Protein AF-A0A5P9FI43-F1 (afdb_monomer)

Sequence (228 aa):
MPYRPTDFGRFCDPQPYTQLAKVLREQGMALGAARVLEARDRRVLDATFNRRMAAVDGSLAADVEAALALVKRPFDWLFGVMFGYGHRPGRALFAVLGILALNWALYAQVWEAGQMAPTSDVVLTSEAWTRHVALMPDGDLDTSVNTLRAWTDSEAAQDYTTFNAPLYALDLFIPLDALGQEAAWAPSPVRGIWGTLGFATGWLTQLSGWLITAIAAAAVAGIVGRKD

Mean predicted aligned error: 8.3 Å

Foldseek 3Di:
DDDDPPCPPVDLDLVVLQVVLVVCVVVVNLVVSLLSVLVSVVVVLVNVLVVLVVPPPPDPVSVVSNVVSVVCVVVVVVCCQQCSVVSCNVSVVVVLVVQLVVQLVLVVVLVVQLQKDWPDPCQCPDPLLVVLQDQDPVRATPLVDSSNVVSCPDPVNPPADDADSSLLSVCLQAVPVPSCNCVTMAGHCRNDDSSVVRRVCSVVNNVNSVVVVVVVVCVVVCVPDDDD

pLDDT: mean 85.87, std 13.35, range [40.41, 98.31]

Radius of gyration: 25.59 Å; Cα contacts (8 Å, |Δi|>4): 235; chains: 1; bounding box: 58×42×74 Å

Solvent-accessible surface area (backbone atoms only — not comparable to full-atom values): 12470 Å² total; per-residue (Å²): 132,85,88,66,93,82,50,80,81,80,55,87,71,62,61,66,36,52,52,51,21,49,54,29,41,78,71,68,35,51,74,56,16,26,52,37,47,32,58,35,53,54,47,49,53,53,48,53,45,53,48,37,60,70,55,54,76,86,44,72,67,35,49,49,52,28,52,50,43,60,66,44,46,62,55,55,50,50,43,36,71,32,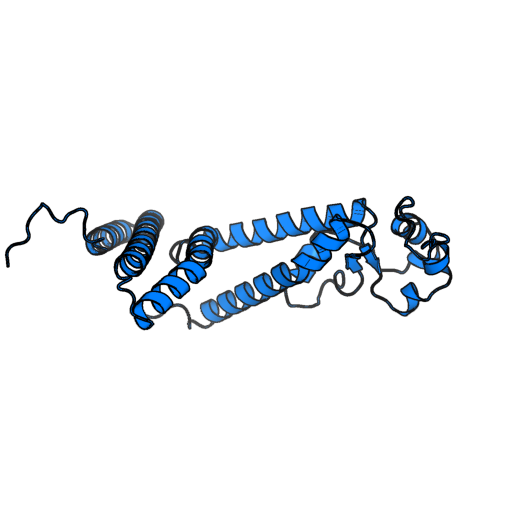28,30,73,73,51,34,65,72,39,38,56,56,42,52,53,48,53,41,53,52,42,18,56,50,47,41,48,13,50,77,65,34,9,46,39,71,57,46,66,71,52,67,71,28,68,67,43,47,68,38,55,45,61,40,99,88,70,44,73,47,66,90,51,54,30,44,57,59,33,58,75,32,81,88,32,69,88,48,84,79,88,46,37,64,55,30,28,46,33,47,28,42,92,65,86,75,70,60,38,58,74,43,39,38,49,30,58,84,54,40,72,49,4,33,50,50,46,74,44,46,62,57,42,33,53,50,24,50,51,52,52,50,52,50,51,34,42,76,70,46,73,66,70,79,89,126

Secondary structure (DSSP, 8-state):
-PPPTT-TTTS--SHHHHHHHHHHHHTT-HHHHHHHHHHHHHHHHHHHHHHHHHT--S-HHHHHHHHHHHHHHHHHHHHHHHHGGGT-THHHHHHHHHHHHHHHHHHHHHHHTT-EEE--HHHHTSHHHHHHSPBPTTS-B--SS-HHHHHHTSGGGTTSPPP-HHHHHHHHHSTT--S-HHHHEEE-TTS-HHHHHHHHHHHHHHHHHHHHHHHHHHHHTTSS----

Structure (mmCIF, N/CA/C/O backbone):
data_AF-A0A5P9FI43-F1
#
_entry.id   AF-A0A5P9FI43-F1
#
loop_
_atom_site.group_PDB
_atom_site.id
_atom_site.type_symbol
_atom_site.label_atom_id
_atom_site.label_alt_id
_atom_site.label_comp_id
_atom_site.label_asym_id
_atom_site.label_entity_id
_atom_site.label_seq_id
_atom_site.pdbx_PDB_ins_code
_atom_site.Cartn_x
_atom_site.Cartn_y
_atom_site.Cartn_z
_atom_site.occupancy
_atom_site.B_iso_or_equiv
_atom_site.auth_seq_id
_atom_site.auth_comp_id
_atom_site.auth_asym_id
_atom_site.auth_atom_id
_atom_site.pdbx_PDB_model_num
ATOM 1 N N . MET A 1 1 ? -26.906 7.280 44.622 1.00 45.09 1 MET A N 1
ATOM 2 C CA . MET A 1 1 ? -27.142 8.547 43.894 1.00 45.09 1 MET A CA 1
ATOM 3 C C . MET A 1 1 ? -28.139 8.278 42.777 1.00 45.09 1 MET A C 1
ATOM 5 O O . MET A 1 1 ? -27.912 7.323 42.043 1.00 45.09 1 MET A O 1
ATOM 9 N N . PRO A 1 2 ? -29.242 9.034 42.667 1.00 47.62 2 PRO A N 1
ATOM 10 C CA . PRO A 1 2 ? -30.210 8.846 41.595 1.00 47.62 2 PRO A CA 1
ATOM 11 C C . PRO A 1 2 ? -29.681 9.455 40.290 1.00 47.62 2 PRO A C 1
ATOM 13 O O . PRO A 1 2 ? -29.201 10.587 40.266 1.00 47.62 2 PRO A O 1
ATOM 16 N N . TYR A 1 3 ? -29.760 8.665 39.224 1.00 43.72 3 TYR A N 1
ATOM 17 C CA . TYR A 1 3 ? -29.398 9.012 37.852 1.00 43.72 3 TYR A CA 1
ATOM 18 C C . TYR A 1 3 ? -30.234 10.208 37.358 1.00 43.72 3 TYR A C 1
ATOM 20 O O . TYR A 1 3 ? -31.463 10.169 37.449 1.00 43.72 3 TYR A O 1
ATOM 28 N N . ARG A 1 4 ? -29.591 11.284 36.873 1.00 41.84 4 ARG A N 1
ATOM 29 C CA . ARG A 1 4 ? -30.279 12.492 36.378 1.00 41.84 4 ARG A CA 1
ATOM 30 C C . ARG A 1 4 ? -30.299 12.541 34.839 1.00 41.84 4 ARG A C 1
ATOM 32 O O . ARG A 1 4 ? -29.242 12.419 34.227 1.00 41.84 4 ARG A O 1
ATOM 39 N N . PRO A 1 5 ? -31.456 12.814 34.200 1.00 49.16 5 PRO A N 1
ATOM 40 C CA . PRO A 1 5 ? -31.614 12.845 32.737 1.00 49.16 5 PRO A CA 1
ATOM 41 C C . PRO A 1 5 ? -30.912 13.998 31.996 1.00 49.16 5 PRO A C 1
ATOM 43 O O . PRO A 1 5 ? -31.179 14.214 30.822 1.00 49.16 5 PRO A O 1
ATOM 46 N N . THR A 1 6 ? -30.062 14.795 32.641 1.00 49.44 6 THR A N 1
ATOM 47 C CA . THR A 1 6 ? -29.383 15.938 32.000 1.00 49.44 6 THR A CA 1
ATOM 48 C C . THR A 1 6 ? -27.959 15.617 31.542 1.00 49.44 6 THR A C 1
ATOM 50 O O . THR A 1 6 ? -27.343 16.432 30.863 1.00 49.44 6 THR A O 1
ATOM 53 N N . ASP A 1 7 ? -27.446 14.422 31.853 1.00 49.03 7 ASP A N 1
ATOM 54 C CA . ASP A 1 7 ? -26.085 13.993 31.497 1.00 49.03 7 ASP A CA 1
ATOM 55 C C . ASP A 1 7 ? -25.997 13.202 30.178 1.00 49.03 7 ASP A C 1
ATOM 57 O O . ASP A 1 7 ? -24.901 12.789 29.789 1.00 49.03 7 ASP A O 1
ATOM 61 N N . PHE A 1 8 ? -27.109 13.048 29.441 1.00 48.78 8 PHE A N 1
ATOM 62 C CA . PHE A 1 8 ? -27.186 12.293 28.172 1.00 48.78 8 PHE A CA 1
ATOM 63 C C . PHE A 1 8 ? -26.180 12.741 27.090 1.00 48.78 8 PHE A C 1
ATOM 65 O O . PHE A 1 8 ? -25.967 12.012 26.125 1.00 48.78 8 PHE A O 1
ATOM 72 N N . GLY A 1 9 ? -25.543 13.909 27.237 1.00 47.25 9 GLY A N 1
ATOM 73 C CA . GLY A 1 9 ? -24.525 14.414 26.311 1.00 47.25 9 GLY A CA 1
ATOM 74 C C . GLY A 1 9 ? -23.074 14.374 26.809 1.00 47.25 9 GLY A C 1
ATOM 75 O O . GLY A 1 9 ? -22.170 14.565 26.001 1.00 47.25 9 GLY A O 1
ATOM 76 N N . ARG A 1 10 ? -22.813 14.150 28.109 1.00 48.47 10 ARG A N 1
ATOM 77 C CA . ARG A 1 10 ? -21.448 14.262 28.679 1.00 48.47 10 ARG A CA 1
ATOM 78 C C . ARG A 1 10 ? -20.685 12.941 28.746 1.00 48.47 10 ARG A C 1
ATOM 80 O O . ARG A 1 10 ? -19.454 12.945 28.777 1.00 48.47 10 ARG A O 1
ATOM 87 N N . PHE A 1 11 ? -21.380 11.807 28.704 1.00 56.72 11 PHE A N 1
ATOM 88 C CA . PHE A 1 11 ? -20.756 10.489 28.763 1.00 56.72 11 PHE A CA 1
ATOM 89 C C . PHE A 1 11 ? -21.328 9.581 27.672 1.00 56.72 11 PHE A C 1
ATOM 91 O O . PHE A 1 11 ? -22.509 9.258 27.676 1.00 56.72 11 PHE A O 1
ATOM 98 N N . CYS A 1 12 ? -20.485 9.157 26.725 1.00 66.56 12 CYS A N 1
ATOM 99 C CA . CYS A 1 12 ? -20.832 8.061 25.824 1.00 66.56 12 CYS A CA 1
ATOM 100 C C . CYS A 1 12 ? -20.991 6.784 26.662 1.00 66.56 12 CYS A C 1
ATOM 102 O O . CYS A 1 12 ? -19.991 6.254 27.150 1.00 66.56 12 CYS A O 1
ATOM 104 N N . ASP A 1 13 ? -22.227 6.316 26.838 1.00 80.44 13 ASP A N 1
ATOM 105 C CA . ASP A 1 13 ? -22.529 5.050 27.503 1.00 80.44 13 ASP A CA 1
ATOM 106 C C . ASP A 1 13 ? -22.572 3.905 26.467 1.00 80.44 13 ASP A C 1
ATOM 108 O O . ASP A 1 13 ? -23.424 3.906 25.571 1.00 80.44 13 ASP A O 1
ATOM 112 N N . PRO A 1 14 ? -21.652 2.925 26.537 1.00 87.06 14 PRO A N 1
ATOM 113 C CA . PRO A 1 14 ? -21.645 1.777 25.634 1.00 87.06 14 PRO A CA 1
ATOM 114 C C . PRO A 1 14 ? -22.719 0.722 25.962 1.00 87.06 14 PRO A C 1
ATOM 116 O O . PRO A 1 14 ? -22.947 -0.182 25.145 1.00 87.06 14 PRO A O 1
ATOM 119 N N . GLN A 1 15 ? -23.367 0.787 27.133 1.00 89.50 15 GLN A N 1
ATOM 120 C CA . GLN A 1 15 ? -24.296 -0.240 27.609 1.00 89.50 15 GLN A CA 1
ATOM 121 C C . GLN A 1 15 ? -25.527 -0.407 26.697 1.00 89.50 15 GLN A C 1
ATOM 123 O O . GLN A 1 15 ? -25.801 -1.552 26.320 1.00 89.50 15 GLN A O 1
ATOM 128 N N . PRO A 1 16 ? -26.237 0.656 26.253 1.00 92.75 16 PRO A N 1
ATOM 129 C CA . PRO A 1 16 ? -27.432 0.501 25.418 1.00 92.75 16 PRO A CA 1
ATOM 130 C C . PRO A 1 16 ? -27.144 -0.205 24.089 1.00 92.75 16 PRO A C 1
ATOM 132 O O . PRO A 1 16 ? -27.898 -1.080 23.667 1.00 92.75 16 PRO A O 1
ATOM 135 N N . TYR A 1 17 ? -26.007 0.107 23.460 1.00 93.31 17 TYR A N 1
ATOM 136 C CA . TYR A 1 17 ? -25.564 -0.560 22.233 1.00 93.31 17 TYR A CA 1
ATOM 137 C C . TYR A 1 17 ? -25.298 -2.045 22.456 1.00 93.31 17 TYR A C 1
ATOM 139 O O . TYR A 1 17 ? -25.669 -2.879 21.634 1.00 93.31 17 TYR A O 1
ATOM 147 N N . THR A 1 18 ? -24.662 -2.381 23.576 1.00 93.19 18 THR A N 1
ATOM 148 C CA . THR A 1 18 ? -24.330 -3.769 23.905 1.00 93.19 18 THR A CA 1
ATOM 149 C C . THR A 1 18 ? -25.597 -4.588 24.174 1.00 93.19 18 THR A C 1
ATOM 151 O O . THR A 1 18 ? -25.706 -5.710 23.685 1.00 93.19 18 THR A O 1
ATOM 154 N N . GLN A 1 19 ? -26.588 -4.013 24.865 1.00 94.88 19 GLN A N 1
ATOM 155 C CA . GLN A 1 19 ? -27.885 -4.663 25.093 1.00 94.88 19 GLN A CA 1
ATOM 156 C C . GLN A 1 19 ? -28.674 -4.848 23.794 1.00 94.88 19 GLN A C 1
ATOM 158 O O . GLN A 1 19 ? -29.150 -5.946 23.516 1.00 94.88 19 GLN A O 1
ATOM 163 N N . LEU A 1 20 ? -28.750 -3.816 22.948 1.00 95.25 20 LEU A N 1
ATOM 164 C CA . LEU A 1 20 ? -29.410 -3.928 21.647 1.00 95.25 20 LEU A CA 1
ATOM 165 C C . LEU A 1 20 ? -28.731 -4.983 20.761 1.00 95.25 20 LEU A C 1
ATOM 167 O O . LEU A 1 20 ? -29.409 -5.805 20.153 1.00 95.25 20 LEU A O 1
ATOM 171 N N . ALA A 1 21 ? -27.397 -5.002 20.709 1.00 94.81 21 ALA A N 1
ATOM 172 C CA . ALA A 1 21 ? -26.657 -6.009 19.954 1.00 94.81 21 ALA A CA 1
ATOM 173 C C . ALA A 1 21 ? -26.918 -7.434 20.468 1.00 94.81 21 ALA A C 1
ATOM 175 O O . ALA A 1 21 ? -27.030 -8.356 19.659 1.00 94.81 21 ALA A O 1
ATOM 176 N N . LYS A 1 22 ? -27.053 -7.613 21.790 1.00 95.69 22 LYS A N 1
ATOM 177 C CA . LYS A 1 22 ? -27.420 -8.893 22.406 1.00 95.69 22 LYS A CA 1
ATOM 178 C C . LYS A 1 22 ? -28.803 -9.357 21.941 1.00 95.69 22 LYS A C 1
ATOM 180 O O . LYS A 1 22 ? -28.906 -10.452 21.399 1.00 95.69 22 LYS A O 1
ATOM 185 N N . VAL A 1 23 ? -29.820 -8.499 22.047 1.00 97.12 23 VAL A N 1
ATOM 186 C CA . VAL A 1 23 ? -31.193 -8.811 21.604 1.00 97.12 23 VAL A CA 1
ATOM 187 C C . VAL A 1 23 ? -31.236 -9.135 20.108 1.00 97.12 23 VAL A C 1
ATOM 189 O O . VAL A 1 23 ? -31.833 -10.128 19.704 1.00 97.12 23 VAL A O 1
ATOM 192 N N . LEU A 1 24 ? -30.551 -8.348 19.270 1.00 96.06 24 LEU A N 1
ATOM 193 C CA . LEU A 1 24 ? -30.471 -8.615 1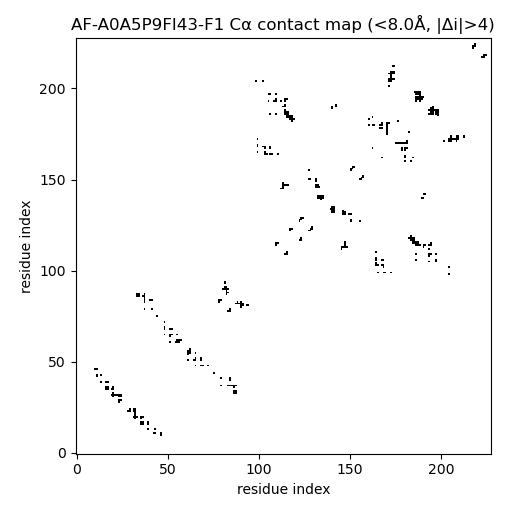7.830 1.00 96.06 24 LEU A CA 1
ATOM 194 C C . LEU A 1 24 ? -29.830 -9.976 17.536 1.00 96.06 24 LEU A C 1
ATOM 196 O O . LEU A 1 24 ? -30.263 -10.673 16.622 1.00 96.06 24 LEU A O 1
ATOM 200 N N . ARG A 1 25 ? -28.808 -10.371 18.304 1.00 93.75 25 ARG A N 1
ATOM 201 C CA . ARG A 1 25 ? -28.164 -11.680 18.159 1.00 93.75 25 ARG A CA 1
ATOM 202 C C . ARG A 1 25 ? -29.095 -12.816 18.584 1.00 93.75 25 ARG A C 1
ATOM 204 O O . ARG A 1 25 ? -29.182 -13.799 17.858 1.00 93.75 25 ARG A O 1
ATOM 211 N N . GLU A 1 26 ? -29.816 -12.657 19.692 1.00 96.12 26 GLU A N 1
ATOM 212 C CA . GLU A 1 26 ? -30.829 -13.616 20.167 1.00 96.12 26 GLU A CA 1
ATOM 213 C C . GLU A 1 26 ? -31.975 -13.798 19.159 1.00 96.12 26 GLU A C 1
ATOM 215 O O . GLU A 1 26 ? -32.506 -14.893 19.011 1.00 96.12 26 GLU A O 1
ATOM 220 N N . GLN A 1 27 ? -32.304 -12.753 18.397 1.00 96.44 27 GLN A N 1
ATOM 221 C CA . GLN A 1 27 ? -33.295 -12.792 17.317 1.00 96.44 27 GLN A CA 1
ATOM 222 C C . GLN A 1 27 ? -32.740 -13.320 15.977 1.00 96.44 27 GLN A C 1
ATOM 224 O O . GLN A 1 27 ? -33.432 -13.272 14.963 1.00 96.44 27 GLN A O 1
ATOM 229 N N . GLY A 1 28 ? -31.484 -13.782 15.927 1.00 93.81 28 GLY A N 1
ATOM 230 C CA . GLY A 1 28 ? -30.841 -14.282 14.703 1.00 93.81 28 GLY A CA 1
ATOM 231 C C . GLY A 1 28 ? -30.336 -13.194 13.743 1.00 93.81 28 GLY A C 1
ATOM 232 O O . GLY A 1 28 ? -29.793 -13.497 12.681 1.00 93.81 28 GLY A O 1
ATOM 233 N N . MET A 1 29 ? -30.432 -11.913 14.104 1.00 94.50 29 MET A N 1
ATOM 234 C CA . MET A 1 29 ? -29.976 -10.779 13.292 1.00 94.50 29 MET A CA 1
ATOM 235 C C . MET A 1 29 ? -28.491 -10.457 13.522 1.00 94.50 29 MET A C 1
ATOM 237 O O . MET A 1 29 ? -28.123 -9.344 13.912 1.00 94.50 29 MET A O 1
ATOM 241 N N . ALA A 1 30 ? -27.604 -11.413 13.231 1.00 89.81 30 ALA A N 1
ATOM 242 C CA . ALA A 1 30 ? -26.160 -11.285 13.470 1.00 89.81 30 ALA A CA 1
ATOM 243 C C . ALA A 1 30 ? -25.527 -10.044 12.796 1.00 89.81 30 ALA A C 1
ATOM 245 O O . ALA A 1 30 ? -24.770 -9.306 13.430 1.00 89.81 30 ALA A O 1
ATOM 246 N N . LEU A 1 31 ? -25.893 -9.751 11.540 1.00 89.75 31 LEU A N 1
ATOM 247 C CA . LEU A 1 31 ? -25.427 -8.555 10.816 1.00 89.75 31 LEU A CA 1
ATOM 248 C C . LEU A 1 31 ? -25.955 -7.244 11.422 1.00 89.75 31 LEU A C 1
ATOM 250 O O . LEU A 1 31 ? -25.315 -6.195 11.306 1.00 89.75 31 LEU A O 1
ATOM 254 N N . GLY A 1 32 ? -27.140 -7.281 12.035 1.00 93.44 32 GLY A N 1
ATOM 255 C CA . GLY A 1 32 ? -27.699 -6.157 12.784 1.00 93.44 32 GLY A CA 1
ATOM 256 C C . GLY A 1 32 ? -26.899 -5.900 14.057 1.00 93.44 32 GLY A C 1
ATOM 257 O O . GLY A 1 32 ? -26.446 -4.779 14.278 1.00 93.44 32 GLY A O 1
ATOM 258 N N . ALA A 1 33 ? -26.641 -6.951 14.839 1.00 93.69 33 ALA A N 1
ATOM 259 C CA . ALA A 1 33 ? -25.829 -6.875 16.051 1.00 93.69 33 ALA A CA 1
ATOM 260 C C . ALA A 1 33 ? -24.424 -6.314 15.768 1.00 93.69 33 ALA A C 1
ATOM 262 O O . ALA A 1 33 ? -23.979 -5.390 16.446 1.00 93.69 33 ALA A O 1
ATOM 263 N N . ALA A 1 34 ? -23.763 -6.802 14.713 1.00 90.81 34 ALA A N 1
ATOM 264 C CA . ALA A 1 34 ? -22.456 -6.308 14.278 1.00 90.81 34 ALA A CA 1
ATOM 265 C C . ALA A 1 34 ? -22.456 -4.801 13.959 1.00 90.81 34 ALA A C 1
ATOM 267 O O . ALA A 1 34 ? -21.552 -4.080 14.374 1.00 90.81 34 ALA A O 1
ATOM 268 N N . ARG A 1 35 ? -23.491 -4.303 13.265 1.00 92.38 35 ARG A N 1
ATOM 269 C CA . ARG A 1 35 ? -23.645 -2.867 12.958 1.00 92.38 35 ARG A CA 1
ATOM 270 C C . ARG A 1 35 ? -23.788 -2.008 14.210 1.00 92.38 35 ARG A C 1
ATOM 272 O O . ARG A 1 35 ? -23.235 -0.913 14.269 1.00 92.38 35 ARG A O 1
ATOM 279 N N . VAL A 1 36 ? -24.534 -2.490 15.200 1.00 94.50 36 VAL A N 1
ATOM 280 C CA . VAL A 1 36 ? -24.729 -1.769 16.465 1.00 94.50 36 VAL A CA 1
ATOM 281 C C . VAL A 1 36 ? -23.420 -1.686 17.251 1.00 94.50 36 VAL A C 1
ATOM 283 O O . VAL A 1 36 ? -23.091 -0.618 17.765 1.00 94.50 36 VAL A O 1
ATOM 286 N N . LEU A 1 37 ? -22.648 -2.775 17.300 1.00 92.94 37 LEU A N 1
ATOM 287 C CA . LEU A 1 37 ? -21.342 -2.803 17.966 1.00 92.94 37 LEU A CA 1
ATOM 288 C C . LEU A 1 37 ? -20.297 -1.936 17.246 1.00 92.94 37 LEU A C 1
ATOM 290 O O . LEU A 1 37 ? -19.578 -1.189 17.900 1.00 92.94 37 LEU A O 1
ATOM 294 N N . GLU A 1 38 ? -20.274 -1.938 15.911 1.00 91.94 38 GLU A N 1
ATOM 295 C CA . GLU A 1 38 ? -19.446 -1.017 15.116 1.00 91.94 38 GLU A CA 1
ATOM 296 C C . GLU A 1 38 ? -19.771 0.453 15.448 1.00 91.94 38 GLU A C 1
ATOM 298 O O . GLU A 1 38 ? -18.877 1.267 15.688 1.00 91.94 38 GLU A O 1
ATOM 303 N N . ALA A 1 39 ? -21.062 0.799 15.516 1.00 92.19 39 ALA A N 1
ATOM 304 C CA . ALA A 1 39 ? -21.508 2.152 15.847 1.00 92.19 39 ALA A CA 1
ATOM 305 C C . ALA A 1 39 ? -21.187 2.556 17.296 1.00 92.19 39 ALA A C 1
ATOM 307 O O . ALA A 1 39 ? -20.989 3.743 17.571 1.00 92.19 39 ALA A O 1
ATOM 308 N N . ARG A 1 40 ? -21.152 1.589 18.220 1.00 93.44 40 ARG A N 1
ATOM 309 C CA . ARG A 1 40 ? -20.700 1.788 19.600 1.00 93.44 40 ARG A CA 1
ATOM 310 C C . ARG A 1 40 ? -19.216 2.115 19.633 1.00 93.44 40 ARG A C 1
ATOM 312 O O . ARG A 1 40 ? -18.847 3.136 20.200 1.00 93.44 40 ARG A O 1
ATOM 319 N N . ASP A 1 41 ? -18.386 1.281 19.014 1.00 92.50 41 ASP A N 1
ATOM 320 C CA . ASP A 1 41 ? -16.928 1.403 19.091 1.00 92.50 41 ASP A CA 1
ATOM 321 C C . ASP A 1 41 ? -16.448 2.709 18.453 1.00 92.50 41 ASP A C 1
ATOM 323 O O . ASP A 1 41 ? -15.615 3.403 19.035 1.00 92.50 41 ASP A O 1
ATOM 327 N N . ARG A 1 42 ? -17.080 3.135 17.349 1.00 91.94 42 ARG A N 1
ATOM 328 C CA . ARG A 1 42 ? -16.865 4.471 16.774 1.00 91.94 42 ARG A CA 1
ATOM 329 C C . ARG A 1 42 ? -17.109 5.589 17.793 1.00 91.94 42 ARG A C 1
ATOM 331 O O . ARG A 1 42 ? -16.251 6.445 17.981 1.00 91.94 42 ARG A O 1
ATOM 338 N N . ARG A 1 43 ? -18.259 5.570 18.481 1.00 91.12 43 ARG A N 1
ATOM 339 C CA . ARG A 1 43 ? -18.610 6.597 19.480 1.00 91.12 43 ARG A CA 1
ATOM 340 C C . ARG A 1 43 ? -17.704 6.560 20.705 1.00 91.12 43 ARG A C 1
ATOM 342 O O . ARG A 1 43 ? -17.363 7.616 21.229 1.00 91.12 43 ARG A O 1
ATOM 349 N N . VAL A 1 44 ? -17.315 5.369 21.155 1.00 90.25 44 VAL A N 1
ATOM 350 C CA . VAL A 1 44 ? -16.378 5.207 22.272 1.00 90.25 44 VAL A CA 1
ATOM 351 C C . VAL A 1 44 ? -15.032 5.830 21.910 1.00 90.25 44 VAL A C 1
ATOM 353 O O . VAL A 1 44 ? -14.534 6.642 22.680 1.00 90.25 44 VAL A O 1
ATOM 356 N N . LEU A 1 45 ? -14.484 5.533 20.728 1.00 90.19 45 LEU A N 1
ATOM 357 C CA . LEU A 1 45 ? -13.216 6.110 20.271 1.00 90.19 45 LEU A CA 1
ATOM 358 C C . LEU A 1 45 ? -13.296 7.635 20.101 1.00 90.19 45 LEU A C 1
ATOM 360 O O . LEU A 1 45 ? -12.378 8.340 20.518 1.00 90.19 45 LEU A O 1
ATOM 364 N N . ASP A 1 46 ? -14.398 8.153 19.551 1.00 90.38 46 ASP A N 1
ATOM 365 C CA . ASP A 1 46 ? -14.653 9.597 19.442 1.00 90.38 46 ASP A CA 1
ATOM 366 C C . ASP A 1 46 ? -14.704 10.271 20.822 1.00 90.38 46 ASP A C 1
ATOM 368 O O . ASP A 1 46 ? -14.063 11.299 21.046 1.00 90.38 46 ASP A O 1
ATOM 372 N N . ALA A 1 47 ? -15.413 9.669 21.780 1.00 89.44 47 ALA A N 1
ATOM 373 C CA . ALA A 1 47 ? -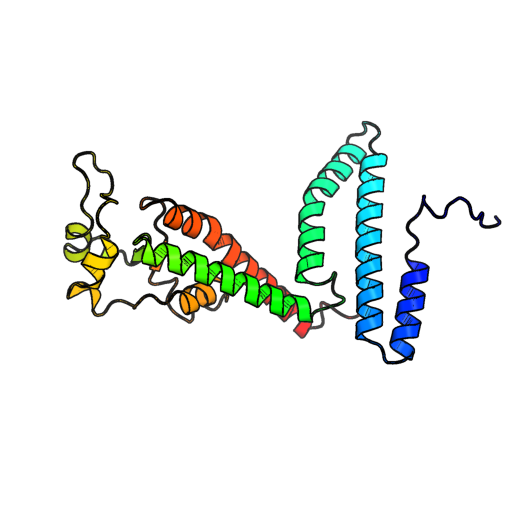15.498 10.177 23.143 1.00 89.44 47 ALA A CA 1
ATOM 374 C C . ALA A 1 47 ? -14.150 10.102 23.875 1.00 89.44 47 ALA A C 1
ATOM 376 O O . ALA A 1 47 ? -13.797 11.040 24.587 1.00 89.44 47 ALA A O 1
ATOM 377 N N . THR A 1 48 ? -13.380 9.024 23.701 1.00 89.31 48 THR A N 1
ATOM 378 C CA . THR A 1 48 ? -12.037 8.884 24.285 1.00 89.31 48 THR A CA 1
ATOM 379 C C . THR A 1 48 ? -11.083 9.937 23.736 1.00 89.31 48 THR A C 1
ATOM 381 O O . THR A 1 48 ? -10.366 10.560 24.517 1.00 89.31 48 THR A O 1
ATOM 384 N N . PHE A 1 49 ? -11.102 10.177 22.423 1.00 90.62 49 PHE A N 1
ATOM 385 C CA . PHE A 1 49 ? -10.318 11.241 21.800 1.00 90.62 49 PHE A CA 1
ATOM 386 C C . PHE A 1 49 ? -10.695 12.614 22.375 1.00 90.62 49 PHE A C 1
ATOM 388 O O . PHE A 1 49 ? -9.832 13.318 22.893 1.00 90.62 49 PHE A O 1
ATOM 395 N N . ASN A 1 50 ? -11.989 12.952 22.384 1.00 90.62 50 ASN A N 1
ATOM 396 C CA . ASN A 1 50 ? -12.469 14.235 22.902 1.00 90.62 50 ASN A CA 1
ATOM 397 C C . ASN A 1 50 ? -12.124 14.436 24.386 1.00 90.62 50 ASN A C 1
ATOM 399 O O . ASN A 1 50 ? -11.765 15.540 24.781 1.00 90.62 50 ASN A O 1
ATOM 403 N N . ARG A 1 51 ? -12.194 13.379 25.207 1.00 88.50 51 ARG A N 1
ATOM 404 C CA . ARG A 1 51 ? -11.796 13.433 26.623 1.00 88.50 51 ARG A CA 1
ATOM 405 C C . ARG A 1 51 ? -10.310 13.720 26.794 1.00 88.50 51 ARG A C 1
ATOM 407 O O . ARG A 1 51 ? -9.977 14.564 27.611 1.00 88.50 51 ARG A O 1
ATOM 414 N N . ARG A 1 52 ? -9.437 13.055 26.029 1.00 88.81 52 ARG A N 1
ATOM 415 C CA . ARG A 1 52 ? -7.985 13.297 26.093 1.00 88.81 52 ARG A CA 1
ATOM 416 C C . ARG A 1 52 ? -7.634 14.719 25.675 1.00 88.81 52 ARG A C 1
ATOM 418 O O . ARG A 1 52 ? -6.864 15.372 26.360 1.00 88.81 52 ARG A O 1
ATOM 425 N N . MET A 1 53 ? -8.268 15.225 24.618 1.00 89.75 53 MET A N 1
ATOM 426 C CA . MET A 1 53 ? -8.070 16.610 24.184 1.00 89.75 53 MET A CA 1
ATOM 427 C C . MET A 1 53 ? -8.603 17.633 25.198 1.00 89.75 53 MET A C 1
ATOM 429 O O . MET A 1 53 ? -8.003 18.685 25.370 1.00 89.75 53 MET A O 1
ATOM 433 N N . ALA A 1 54 ? -9.714 17.336 25.881 1.00 88.56 54 ALA A N 1
ATOM 434 C CA . ALA A 1 54 ? -10.286 18.212 26.907 1.00 88.56 54 ALA A CA 1
ATOM 435 C C . ALA A 1 54 ? -9.566 18.135 28.267 1.00 88.56 54 ALA A C 1
ATOM 437 O O . ALA A 1 54 ? -9.773 19.008 29.105 1.00 88.56 54 ALA A O 1
ATOM 438 N N . ALA A 1 55 ? -8.762 17.093 28.499 1.00 87.94 55 ALA A N 1
ATOM 439 C CA . ALA A 1 55 ? -7.988 16.890 29.723 1.00 87.94 55 ALA A CA 1
ATOM 440 C C . ALA A 1 55 ? -6.601 17.556 29.685 1.00 87.94 55 ALA A C 1
ATOM 442 O O . ALA A 1 55 ? -5.852 17.431 30.648 1.00 87.94 55 ALA A O 1
ATOM 443 N N . VAL A 1 56 ? -6.257 18.246 28.592 1.00 89.62 56 VAL A N 1
ATOM 444 C CA . VAL A 1 56 ? -5.018 19.022 28.475 1.00 89.62 56 VAL A CA 1
ATOM 445 C C . VAL A 1 56 ? -5.028 20.146 29.509 1.00 89.62 56 VAL A C 1
ATOM 447 O O . VAL A 1 56 ? -5.830 21.075 29.427 1.00 89.62 56 VAL A O 1
ATOM 450 N N . ASP A 1 57 ? -4.136 20.045 30.490 1.00 90.62 57 ASP A N 1
ATOM 451 C CA . ASP A 1 57 ? -4.029 20.958 31.633 1.00 90.62 57 ASP A CA 1
ATOM 452 C C . ASP A 1 57 ? -2.659 21.658 31.724 1.00 90.62 57 ASP A C 1
ATOM 454 O O . ASP A 1 57 ? -2.380 22.359 32.696 1.00 90.62 57 ASP A O 1
ATOM 458 N N . GLY A 1 58 ? -1.809 21.492 30.704 1.00 85.88 58 GLY A N 1
ATOM 459 C CA . GLY A 1 58 ? -0.434 21.999 30.669 1.00 85.88 58 GLY A CA 1
ATOM 460 C C . GLY A 1 58 ? 0.584 21.097 31.372 1.00 85.88 58 GLY A C 1
ATOM 461 O O . GLY A 1 58 ? 1.761 21.453 31.458 1.00 85.88 58 GLY A O 1
ATOM 462 N N . SER A 1 59 ? 0.167 19.934 31.885 1.00 94.31 59 SER A N 1
ATOM 463 C CA . SER A 1 59 ? 1.097 18.901 32.328 1.00 94.31 59 SER A CA 1
ATOM 464 C C . SER A 1 59 ? 1.676 18.131 31.137 1.00 94.31 59 SER A C 1
ATOM 466 O O . SER A 1 59 ? 0.973 17.759 30.197 1.00 94.31 59 SER A O 1
ATOM 468 N N . LEU A 1 60 ? 2.966 17.793 31.228 1.00 93.12 60 LEU A N 1
ATOM 469 C CA . LEU A 1 60 ? 3.660 16.964 30.235 1.00 93.12 60 LEU A CA 1
ATOM 470 C C . LEU A 1 60 ? 2.937 15.636 29.958 1.00 93.12 60 LEU A C 1
ATOM 472 O O . LEU A 1 60 ? 2.921 15.165 28.826 1.00 93.12 60 LEU A O 1
ATOM 476 N N . ALA A 1 61 ? 2.338 15.025 30.984 1.00 92.12 61 ALA A N 1
ATOM 477 C CA . ALA A 1 61 ? 1.624 13.762 30.836 1.00 92.12 61 ALA A CA 1
ATOM 478 C C . ALA A 1 61 ? 0.348 13.919 29.989 1.00 92.12 61 ALA A C 1
ATOM 480 O O . ALA A 1 61 ? 0.147 13.145 29.051 1.00 92.12 61 ALA A O 1
ATOM 481 N N . ALA A 1 62 ? -0.479 14.930 30.275 1.00 90.44 62 ALA A N 1
ATOM 482 C CA . ALA A 1 62 ? -1.701 15.190 29.517 1.00 90.44 62 ALA A CA 1
ATOM 483 C C . ALA A 1 62 ? -1.399 15.595 28.064 1.00 90.44 62 ALA A C 1
ATOM 485 O O . ALA A 1 62 ? -2.056 15.111 27.139 1.00 90.44 62 ALA A O 1
ATOM 486 N N . ASP A 1 63 ? -0.356 16.403 27.852 1.00 91.44 63 ASP A N 1
ATOM 487 C CA . ASP A 1 63 ? 0.093 16.811 26.517 1.00 91.44 63 ASP A CA 1
ATOM 488 C C . ASP A 1 63 ? 0.568 15.613 25.684 1.00 91.44 63 ASP A C 1
ATOM 490 O O . ASP A 1 63 ? 0.204 15.474 24.512 1.00 91.44 63 ASP A O 1
ATOM 494 N N . VAL A 1 64 ? 1.333 14.699 26.292 1.00 94.44 64 VAL A N 1
ATOM 495 C CA . VAL A 1 64 ? 1.776 13.461 25.635 1.00 94.44 64 VAL A CA 1
ATOM 496 C C . VAL A 1 64 ? 0.586 12.560 25.299 1.00 94.44 64 VAL A C 1
ATOM 498 O O . VAL A 1 64 ? 0.512 12.045 24.182 1.00 94.44 64 VAL A O 1
ATOM 501 N N . GLU A 1 65 ? -0.377 12.379 26.207 1.00 93.12 65 GLU A N 1
ATOM 502 C CA . GLU A 1 65 ? -1.576 11.580 25.922 1.00 93.12 65 GLU A CA 1
ATOM 503 C C . GLU A 1 65 ? -2.425 12.163 24.784 1.00 93.12 65 GLU A C 1
ATOM 505 O O . GLU A 1 65 ? -2.938 11.410 23.945 1.00 93.12 65 GLU A O 1
ATOM 510 N N . ALA A 1 66 ? -2.565 13.489 24.734 1.00 91.50 66 ALA A N 1
ATOM 511 C CA . ALA A 1 66 ? -3.265 14.195 23.668 1.00 91.50 66 ALA A CA 1
ATOM 512 C C . ALA A 1 66 ? -2.532 14.059 22.323 1.00 91.50 66 ALA A C 1
ATOM 514 O O . ALA A 1 66 ? -3.155 13.726 21.310 1.00 91.50 66 ALA A O 1
ATOM 515 N N . ALA A 1 67 ? -1.205 14.213 22.310 1.00 93.81 67 ALA A N 1
ATOM 516 C CA . ALA A 1 67 ? -0.385 14.003 21.119 1.00 93.81 67 ALA A CA 1
ATOM 517 C C . ALA A 1 67 ? -0.504 12.562 20.592 1.00 93.81 67 ALA A C 1
ATOM 519 O O . ALA A 1 67 ? -0.749 12.346 19.404 1.00 93.81 67 ALA A O 1
ATOM 520 N N . LEU A 1 68 ? -0.431 11.561 21.475 1.00 94.38 68 LEU A N 1
ATOM 521 C CA . LEU A 1 68 ? -0.639 10.157 21.106 1.00 94.38 68 LEU A CA 1
ATOM 522 C C . LEU A 1 68 ? -2.053 9.907 20.566 1.00 94.38 68 LEU A C 1
ATOM 524 O O . LEU A 1 68 ? -2.230 9.128 19.628 1.00 94.38 68 LEU A O 1
ATOM 528 N N . ALA A 1 69 ? -3.071 10.563 21.128 1.00 92.31 69 ALA A N 1
ATOM 529 C CA . ALA A 1 69 ? -4.440 10.470 20.632 1.00 92.31 69 ALA A CA 1
ATOM 530 C C . ALA A 1 69 ? -4.583 11.043 19.212 1.00 92.31 69 ALA A C 1
ATOM 532 O O . ALA A 1 69 ? -5.261 10.429 18.388 1.00 92.31 69 ALA A O 1
ATOM 533 N N . LEU A 1 70 ? -3.917 12.164 18.908 1.00 93.81 70 LEU A N 1
ATOM 534 C CA . LEU A 1 70 ? -3.862 12.747 17.562 1.00 93.81 70 LEU A CA 1
ATOM 535 C C . LEU A 1 70 ? -3.181 11.806 16.567 1.00 93.81 70 LEU A C 1
ATOM 537 O O . LEU A 1 70 ? -3.723 11.572 15.489 1.00 93.81 70 LEU A O 1
ATOM 541 N N . VAL A 1 71 ? -2.050 11.212 16.953 1.00 95.06 71 VAL A N 1
ATOM 542 C CA . VAL A 1 71 ? -1.328 10.248 16.112 1.00 95.06 71 VAL A CA 1
ATOM 543 C C . VAL A 1 71 ? -2.172 9.002 15.850 1.00 95.06 71 VAL A C 1
ATOM 545 O O . VAL A 1 71 ? -2.235 8.538 14.718 1.00 95.06 71 VAL A O 1
ATOM 548 N N . LYS A 1 72 ? -2.867 8.471 16.863 1.00 92.19 72 LYS A N 1
ATOM 549 C CA . LYS A 1 72 ? -3.696 7.259 16.742 1.00 92.19 72 LYS A CA 1
ATOM 550 C C . LYS A 1 72 ? -4.981 7.481 15.938 1.00 92.19 72 LYS A C 1
ATOM 552 O O . LYS A 1 72 ? -5.491 6.545 15.324 1.00 92.19 72 LYS A O 1
ATOM 557 N N . ARG A 1 73 ? -5.517 8.704 15.926 1.00 92.75 73 ARG A N 1
ATOM 558 C CA . ARG A 1 73 ? -6.803 9.045 15.302 1.00 92.75 73 ARG A CA 1
ATOM 559 C C . ARG A 1 73 ? -6.953 8.590 13.839 1.00 92.75 73 ARG A C 1
ATOM 561 O O . ARG A 1 73 ? -7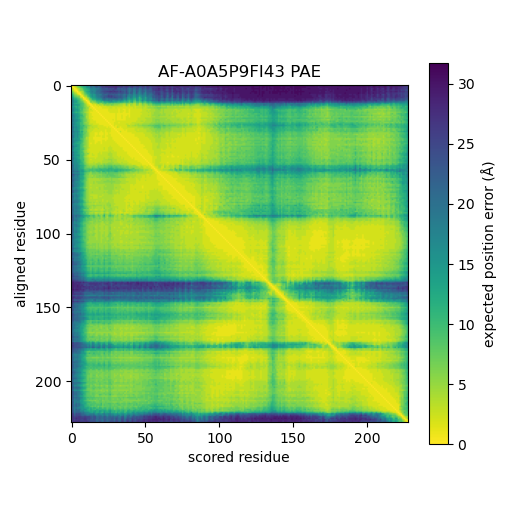.968 7.950 13.550 1.00 92.75 73 ARG A O 1
ATOM 568 N N . PRO A 1 74 ? -6.007 8.867 12.920 1.00 92.00 74 PRO A N 1
ATOM 569 C CA . PRO A 1 74 ? -6.098 8.376 11.547 1.00 92.00 74 PRO A CA 1
ATOM 570 C C . PRO A 1 74 ? -6.074 6.844 11.467 1.00 92.00 74 PRO A C 1
ATOM 572 O O . PRO A 1 74 ? -6.822 6.280 10.671 1.00 92.00 74 PRO A O 1
ATOM 575 N N . PHE A 1 75 ? -5.301 6.162 12.320 1.00 89.00 75 PHE A N 1
ATOM 576 C CA . PHE A 1 75 ? -5.265 4.695 12.359 1.00 89.00 75 PHE A CA 1
ATOM 577 C C . PHE A 1 75 ? -6.591 4.101 12.839 1.00 89.00 75 PHE A C 1
ATOM 579 O O . PHE A 1 75 ? -7.067 3.135 12.254 1.00 89.00 75 PHE A O 1
ATOM 586 N N . ASP A 1 76 ? -7.231 4.696 13.849 1.00 90.00 76 ASP A N 1
ATOM 587 C CA . ASP A 1 76 ? -8.553 4.263 14.324 1.00 90.00 76 ASP A CA 1
ATOM 588 C C . ASP A 1 76 ? -9.639 4.445 13.270 1.00 90.00 76 ASP A C 1
ATOM 590 O O . ASP A 1 76 ? -10.515 3.593 13.101 1.00 90.00 76 ASP A O 1
ATOM 594 N N . TRP A 1 77 ? -9.588 5.564 12.553 1.00 91.12 77 TRP A N 1
ATOM 595 C CA . TRP A 1 77 ? -10.487 5.809 11.438 1.00 91.12 77 TRP A CA 1
ATOM 596 C C . TRP A 1 77 ? -10.270 4.781 10.324 1.00 91.12 77 TRP A C 1
ATOM 598 O O . TRP A 1 77 ? -11.229 4.131 9.902 1.00 91.12 77 TRP A O 1
ATOM 608 N N . LEU A 1 78 ? -9.017 4.572 9.910 1.00 86.94 78 LEU A N 1
ATOM 609 C CA . LEU A 1 78 ? -8.654 3.605 8.877 1.00 86.94 78 LEU A CA 1
ATOM 610 C C . LEU A 1 78 ? -9.076 2.186 9.279 1.00 86.94 78 LEU A C 1
ATOM 612 O O . LEU A 1 78 ? -9.721 1.486 8.501 1.00 86.94 78 LEU A O 1
ATOM 616 N N . PHE A 1 79 ? -8.808 1.783 10.522 1.00 85.75 79 PHE A N 1
ATOM 617 C CA . PHE A 1 79 ? -9.202 0.480 11.050 1.00 85.75 79 PHE A CA 1
ATOM 618 C C . PHE A 1 79 ? -10.726 0.291 11.046 1.00 85.75 79 PHE A C 1
ATOM 620 O O . PHE A 1 79 ? -11.227 -0.773 10.683 1.00 85.75 79 PHE A O 1
ATOM 627 N N . GLY A 1 80 ? -11.487 1.334 11.386 1.00 86.38 80 GLY A N 1
ATOM 628 C CA . GLY A 1 80 ? -12.946 1.327 11.292 1.00 86.38 80 GLY A CA 1
ATOM 629 C C . GLY A 1 80 ? -13.451 1.151 9.861 1.00 86.38 80 GLY A C 1
ATOM 630 O O . GLY A 1 80 ? -14.331 0.327 9.607 1.00 86.38 80 GLY A O 1
ATOM 631 N N . VAL A 1 81 ? -12.877 1.890 8.911 1.00 86.19 81 VAL A N 1
ATOM 632 C CA . VAL A 1 81 ? -13.260 1.819 7.493 1.00 86.19 81 VAL A CA 1
ATOM 633 C C . VAL A 1 81 ? -12.974 0.433 6.909 1.00 86.19 81 VAL A C 1
ATOM 635 O O . VAL A 1 81 ? -13.846 -0.130 6.237 1.00 86.19 81 VAL A O 1
ATOM 638 N N . MET A 1 82 ? -11.797 -0.119 7.207 1.00 82.25 82 MET A N 1
ATOM 639 C CA . MET A 1 82 ? -11.287 -1.356 6.611 1.00 82.25 82 MET A CA 1
ATOM 640 C C . MET A 1 82 ? -11.823 -2.613 7.308 1.00 82.25 82 MET A C 1
ATOM 642 O O . MET A 1 82 ? -12.223 -3.563 6.642 1.00 82.25 82 MET A O 1
ATOM 646 N N . PHE A 1 83 ? -11.901 -2.613 8.642 1.00 84.00 83 PHE A N 1
ATOM 647 C CA . PHE A 1 83 ? -12.208 -3.807 9.442 1.00 84.00 83 PHE A CA 1
ATOM 648 C C . PHE A 1 83 ? -13.515 -3.703 10.244 1.00 84.00 83 PHE A C 1
ATOM 650 O O . PHE A 1 83 ? -13.903 -4.657 10.923 1.00 84.00 83 PHE A O 1
ATOM 657 N N . GLY A 1 84 ? -14.216 -2.562 10.207 1.00 85.50 84 GLY A N 1
ATOM 658 C CA . GLY A 1 84 ? -15.463 -2.364 10.958 1.00 85.50 84 GLY A CA 1
ATOM 659 C C . GLY A 1 84 ? -15.285 -2.531 12.468 1.00 85.50 84 GLY A C 1
ATOM 660 O O . GLY A 1 84 ? -16.153 -3.104 13.127 1.00 85.50 84 GLY A O 1
ATOM 661 N N . TYR A 1 85 ? -14.124 -2.122 12.992 1.00 85.25 85 TYR A N 1
ATOM 662 C CA . TYR A 1 85 ? -13.716 -2.311 14.390 1.00 85.25 85 TYR A CA 1
ATOM 663 C C . TYR A 1 85 ? -13.726 -3.777 14.867 1.00 85.25 85 TYR A C 1
ATOM 665 O O . TYR A 1 85 ? -13.872 -4.049 16.053 1.00 85.25 85 TYR A O 1
ATOM 673 N N . GLY A 1 86 ? -13.580 -4.734 13.942 1.00 82.69 86 GLY A N 1
ATOM 674 C CA . GLY A 1 86 ? -13.583 -6.171 14.238 1.00 82.69 86 GLY A CA 1
ATOM 675 C C . GLY A 1 86 ? -14.967 -6.827 14.216 1.00 82.69 86 GLY A C 1
ATOM 676 O O . GLY A 1 86 ? -15.060 -8.047 14.306 1.00 82.69 86 GLY A O 1
ATOM 677 N N . HIS A 1 87 ? -16.050 -6.064 14.026 1.00 84.69 87 HIS A N 1
ATOM 678 C CA . HIS A 1 87 ? -17.412 -6.624 13.982 1.00 84.69 87 HIS A CA 1
ATOM 679 C C . HIS A 1 87 ? -17.844 -7.059 12.581 1.00 84.69 87 HIS A C 1
ATOM 681 O O . HIS A 1 87 ? -18.872 -7.719 12.431 1.00 84.69 87 HIS A O 1
ATOM 687 N N . ARG A 1 88 ? -17.108 -6.661 11.532 1.00 82.12 88 ARG A N 1
ATOM 688 C CA . ARG A 1 88 ? -17.504 -6.871 10.127 1.00 82.12 88 ARG A CA 1
ATOM 689 C C . ARG A 1 88 ? -16.322 -7.353 9.283 1.00 82.12 88 ARG A C 1
ATOM 691 O O . ARG A 1 88 ? -15.874 -6.614 8.407 1.00 82.12 88 ARG A O 1
ATOM 698 N N . PRO A 1 89 ? -15.852 -8.597 9.494 1.00 69.88 89 PRO A N 1
ATOM 699 C CA . PRO A 1 89 ? -14.679 -9.136 8.802 1.00 69.88 89 PRO A CA 1
ATOM 700 C C . PRO A 1 89 ? -14.819 -9.115 7.273 1.00 69.88 89 PRO A C 1
ATOM 702 O O . PRO A 1 89 ? -13.833 -8.907 6.578 1.00 69.88 89 PRO A O 1
ATOM 705 N N . GLY A 1 90 ? -16.040 -9.207 6.728 1.00 81.25 90 GLY A N 1
ATOM 706 C CA . GLY A 1 90 ? -16.277 -9.068 5.285 1.00 81.25 90 GLY A CA 1
ATOM 707 C C . GLY A 1 90 ? -15.831 -7.723 4.686 1.00 81.25 90 GLY A C 1
ATOM 708 O O . GLY A 1 90 ? -15.516 -7.672 3.502 1.00 81.25 90 GLY A O 1
ATOM 709 N N . ARG A 1 91 ? -15.736 -6.641 5.480 1.00 84.88 91 ARG A N 1
ATOM 710 C CA . ARG A 1 91 ? -15.171 -5.357 5.014 1.00 84.88 91 ARG A CA 1
ATOM 711 C C . ARG A 1 91 ? -13.689 -5.480 4.666 1.00 84.88 91 ARG A C 1
ATOM 713 O O . ARG A 1 91 ? -13.256 -4.831 3.720 1.00 84.88 91 ARG A O 1
ATOM 720 N N . ALA A 1 92 ? -12.956 -6.355 5.359 1.00 82.94 92 ALA A N 1
ATOM 721 C CA . ALA A 1 92 ? -11.536 -6.578 5.115 1.00 82.94 92 ALA A CA 1
ATOM 722 C C . ALA A 1 92 ? -11.290 -7.139 3.707 1.00 82.94 92 ALA A C 1
ATOM 724 O O . ALA A 1 92 ? -10.336 -6.742 3.050 1.00 82.94 92 ALA A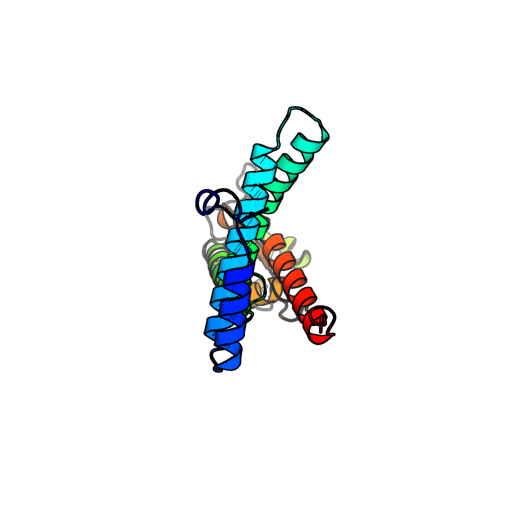 O 1
ATOM 725 N N . LEU A 1 93 ? -12.186 -7.996 3.205 1.00 86.56 93 LEU A N 1
ATOM 726 C CA . LEU A 1 93 ? -12.091 -8.516 1.840 1.00 86.56 93 LEU A CA 1
ATOM 727 C C . LEU A 1 93 ? -12.245 -7.398 0.801 1.00 86.56 93 LEU A C 1
ATOM 729 O O . LEU A 1 93 ? -11.436 -7.289 -0.114 1.00 86.56 93 LEU A O 1
ATOM 733 N N . PHE A 1 94 ? -13.248 -6.529 0.958 1.00 88.69 94 PHE A N 1
ATOM 734 C CA . PHE A 1 94 ? -13.428 -5.382 0.060 1.00 88.69 94 PHE A CA 1
ATOM 735 C C . PHE A 1 94 ? -12.274 -4.381 0.154 1.00 88.69 94 PHE A C 1
ATOM 737 O O . PHE A 1 94 ? -11.874 -3.808 -0.853 1.00 88.69 94 PHE A O 1
ATOM 744 N N . ALA A 1 95 ? -11.719 -4.199 1.350 1.00 87.69 95 ALA A N 1
ATOM 745 C CA . ALA A 1 95 ? -10.518 -3.415 1.586 1.00 87.69 95 ALA A CA 1
ATOM 746 C C . ALA A 1 95 ? -9.300 -3.974 0.828 1.00 87.69 95 ALA A C 1
ATOM 748 O O . ALA A 1 95 ? -8.631 -3.217 0.130 1.00 87.69 95 ALA A O 1
ATOM 749 N N . VAL A 1 96 ? -9.052 -5.287 0.905 1.00 90.81 96 VAL A N 1
ATOM 750 C CA . VAL A 1 96 ? -7.993 -5.973 0.140 1.00 90.81 96 VAL A CA 1
ATOM 751 C C . VAL A 1 96 ? -8.195 -5.772 -1.359 1.00 90.81 96 VAL A C 1
ATOM 753 O O . VAL A 1 96 ? -7.280 -5.326 -2.045 1.00 90.81 96 VAL A O 1
ATOM 756 N N . LEU A 1 97 ? -9.404 -6.031 -1.866 1.00 93.06 97 LEU A N 1
ATOM 757 C CA . LEU A 1 97 ? -9.725 -5.832 -3.282 1.00 93.06 97 LEU A CA 1
ATOM 758 C C . LEU A 1 97 ? -9.530 -4.373 -3.715 1.00 93.06 97 LEU A C 1
ATOM 760 O O . LEU A 1 97 ? -9.032 -4.124 -4.809 1.00 93.06 97 LEU A O 1
ATOM 764 N N . GLY A 1 98 ? -9.874 -3.412 -2.856 1.00 93.31 98 GLY A N 1
ATOM 765 C CA . GLY A 1 98 ? -9.650 -1.989 -3.103 1.00 93.31 98 GLY A CA 1
ATOM 766 C C . GLY A 1 98 ? -8.167 -1.622 -3.177 1.00 93.31 98 GLY A C 1
ATOM 767 O O . GLY A 1 98 ? -7.771 -0.899 -4.087 1.00 93.31 98 GLY A O 1
ATOM 768 N N . ILE A 1 99 ? -7.338 -2.150 -2.268 1.00 92.75 99 ILE A N 1
ATOM 769 C CA . ILE A 1 99 ? -5.879 -1.948 -2.293 1.00 92.75 99 ILE A CA 1
ATOM 770 C C . ILE A 1 99 ? -5.278 -2.547 -3.567 1.00 92.75 99 ILE A C 1
ATOM 772 O O . ILE A 1 99 ? -4.482 -1.883 -4.230 1.00 92.75 99 ILE A O 1
ATOM 776 N N . LEU A 1 100 ? -5.672 -3.771 -3.929 1.00 95.62 100 LEU A N 1
ATOM 777 C CA . LEU A 1 100 ? -5.199 -4.438 -5.143 1.00 95.62 100 LEU A CA 1
ATOM 778 C C . LEU A 1 100 ? -5.615 -3.676 -6.404 1.00 95.62 100 LEU A C 1
ATOM 780 O O . LEU A 1 100 ? -4.786 -3.461 -7.281 1.00 95.62 100 LEU A O 1
ATOM 784 N N . ALA A 1 101 ? -6.865 -3.212 -6.482 1.00 97.38 101 ALA A N 1
ATOM 785 C CA . ALA A 1 101 ? -7.346 -2.422 -7.613 1.00 97.38 101 ALA A CA 1
ATOM 786 C C . ALA A 1 101 ? -6.610 -1.078 -7.737 1.00 97.38 101 ALA A C 1
ATOM 788 O O . ALA A 1 101 ? -6.249 -0.678 -8.843 1.00 97.38 101 ALA A O 1
ATOM 789 N N . LEU A 1 102 ? -6.348 -0.399 -6.613 1.00 96.50 102 LEU A N 1
ATOM 790 C CA . LEU A 1 102 ? -5.583 0.849 -6.593 1.00 96.50 102 LEU A CA 1
ATOM 791 C C . LEU A 1 102 ? -4.139 0.630 -7.063 1.00 96.50 102 LEU A C 1
ATOM 793 O O . LEU A 1 102 ? -3.643 1.401 -7.881 1.00 96.50 102 LEU A O 1
ATOM 797 N N . ASN A 1 103 ? -3.483 -0.425 -6.576 1.00 96.56 103 ASN A N 1
ATOM 798 C CA . ASN A 1 103 ? -2.122 -0.767 -6.984 1.00 96.56 103 ASN A CA 1
ATOM 799 C C . ASN A 1 103 ? -2.056 -1.179 -8.450 1.00 96.56 103 ASN A C 1
ATOM 801 O O . ASN A 1 103 ? -1.189 -0.698 -9.170 1.00 96.56 103 ASN A O 1
ATOM 805 N N . TRP A 1 104 ? -2.990 -2.006 -8.918 1.00 97.75 104 TRP A N 1
ATOM 806 C CA . TRP A 1 104 ? -3.083 -2.344 -10.334 1.00 97.75 104 TRP A CA 1
ATOM 807 C C . TRP A 1 104 ? -3.202 -1.068 -11.174 1.00 97.75 104 TRP A C 1
ATOM 809 O O . TRP A 1 104 ? -2.384 -0.862 -12.067 1.00 97.75 104 TRP A O 1
ATOM 819 N N . ALA A 1 105 ? -4.148 -0.177 -10.866 1.00 98.31 105 ALA A N 1
ATOM 820 C CA . ALA A 1 105 ? -4.300 1.073 -11.606 1.00 98.31 105 ALA A CA 1
ATOM 821 C C . ALA A 1 105 ? -3.011 1.912 -11.595 1.00 98.31 105 ALA A C 1
ATOM 823 O O . ALA A 1 105 ? -2.592 2.397 -12.642 1.00 98.31 105 ALA A O 1
ATOM 824 N N . LEU A 1 106 ? -2.348 2.040 -10.441 1.00 98.06 106 LEU A N 1
ATOM 825 C CA . LEU A 1 106 ? -1.081 2.759 -10.326 1.00 98.06 106 LEU A CA 1
ATOM 826 C C . LEU A 1 106 ? 0.004 2.144 -11.217 1.00 98.06 106 LEU A C 1
ATOM 828 O O . LEU A 1 106 ? 0.565 2.846 -12.052 1.00 98.06 106 LEU A O 1
ATOM 832 N N . TYR A 1 107 ? 0.290 0.851 -11.081 1.00 97.69 107 TYR A N 1
ATOM 833 C CA . TYR A 1 107 ? 1.384 0.211 -11.817 1.00 97.69 107 TYR A CA 1
ATOM 834 C C . TYR A 1 107 ? 1.080 0.025 -13.307 1.00 97.69 107 TYR A C 1
ATOM 836 O O . TYR A 1 107 ? 2.003 0.053 -14.118 1.00 97.69 107 TYR A O 1
ATOM 844 N N . ALA A 1 108 ? -0.196 -0.058 -13.697 1.00 97.88 108 ALA A N 1
ATOM 845 C CA . ALA A 1 108 ? -0.596 0.080 -15.095 1.00 97.88 108 ALA A CA 1
ATOM 846 C C . ALA A 1 108 ? -0.219 1.467 -15.640 1.00 97.88 108 ALA A C 1
ATOM 848 O O . ALA A 1 108 ? 0.369 1.555 -16.712 1.00 97.88 108 ALA A O 1
ATOM 849 N N . GLN A 1 109 ? -0.460 2.543 -14.880 1.00 97.44 109 GLN A N 1
ATOM 850 C CA . GLN A 1 109 ? -0.062 3.895 -15.290 1.00 97.44 109 GLN A CA 1
ATOM 851 C C . GLN A 1 109 ? 1.456 4.087 -15.324 1.00 97.44 109 GLN A C 1
ATOM 853 O O . GLN A 1 109 ? 1.956 4.757 -16.223 1.00 97.44 109 GLN A O 1
ATOM 858 N N . VAL A 1 110 ? 2.202 3.490 -14.389 1.00 95.88 110 VAL A N 1
ATOM 859 C CA . VAL A 1 110 ? 3.675 3.522 -14.413 1.00 95.88 110 VAL A CA 1
ATOM 860 C C . VAL A 1 110 ? 4.203 2.849 -15.684 1.00 95.88 110 VAL A C 1
ATOM 862 O O . VAL A 1 110 ? 5.103 3.383 -16.334 1.00 95.88 110 VAL A O 1
ATOM 865 N N . TRP A 1 111 ? 3.620 1.708 -16.061 1.00 95.19 111 TRP A N 1
ATOM 866 C CA . TRP A 1 111 ? 3.970 0.982 -17.280 1.00 95.19 111 TRP A CA 1
ATOM 867 C C . TRP A 1 111 ? 3.616 1.748 -18.555 1.00 95.19 111 TRP A C 1
ATOM 869 O O . TRP A 1 111 ? 4.488 1.954 -19.397 1.00 95.19 111 TRP A O 1
ATOM 879 N N . GLU A 1 112 ? 2.378 2.234 -18.680 1.00 93.75 112 GLU A N 1
ATOM 880 C CA . GLU A 1 112 ? 1.937 3.019 -19.843 1.00 93.75 112 GLU A CA 1
ATOM 881 C C . GLU A 1 112 ? 2.767 4.299 -20.017 1.00 93.75 112 GLU A C 1
ATOM 883 O O . GLU A 1 112 ? 3.090 4.695 -21.138 1.00 93.75 112 GLU A O 1
ATOM 888 N N . ALA A 1 113 ? 3.196 4.914 -18.910 1.00 91.12 113 ALA A N 1
ATOM 889 C CA . ALA A 1 113 ? 4.093 6.064 -18.928 1.00 91.12 113 ALA A CA 1
ATOM 890 C C . ALA A 1 113 ? 5.551 5.716 -19.295 1.00 91.12 113 ALA A C 1
ATOM 892 O O . ALA A 1 113 ? 6.366 6.627 -19.428 1.00 91.12 113 ALA A O 1
ATOM 893 N N . GLY A 1 114 ? 5.912 4.435 -19.436 1.00 91.38 114 GLY A N 1
ATOM 894 C CA . GLY A 1 114 ? 7.291 4.009 -19.701 1.00 91.38 114 GLY A CA 1
ATOM 895 C C . GLY A 1 114 ? 8.231 4.177 -18.503 1.00 91.38 114 GLY A C 1
ATOM 896 O O . GLY A 1 114 ? 9.444 4.286 -18.676 1.00 91.38 114 GLY A O 1
ATOM 897 N N . GLN A 1 115 ? 7.683 4.250 -17.287 1.00 92.50 115 GLN A N 1
ATOM 898 C CA . GLN A 1 115 ? 8.415 4.606 -16.064 1.00 92.50 115 GLN A CA 1
ATOM 899 C C . GLN A 1 115 ? 8.757 3.387 -15.196 1.00 92.50 115 GLN A C 1
ATOM 901 O O . GLN A 1 115 ? 9.158 3.547 -14.044 1.00 92.50 115 GLN A O 1
ATOM 906 N N . MET A 1 116 ? 8.636 2.177 -15.747 1.00 93.56 116 MET A N 1
ATOM 907 C CA . MET A 1 116 ? 9.226 0.959 -15.184 1.00 93.56 116 MET A CA 1
ATOM 908 C C . MET A 1 116 ? 10.644 0.755 -15.733 1.00 93.56 116 MET A C 1
ATOM 910 O O . MET A 1 116 ? 10.995 1.245 -16.808 1.00 93.56 116 MET A O 1
ATOM 914 N N . ALA A 1 117 ? 11.458 0.010 -14.998 1.00 93.12 117 ALA A N 1
ATOM 915 C CA . ALA A 1 117 ? 12.765 -0.458 -15.428 1.00 93.12 117 ALA A CA 1
ATOM 916 C C . ALA A 1 117 ? 12.929 -1.946 -15.078 1.00 93.12 117 ALA A C 1
ATOM 918 O O . ALA A 1 117 ? 12.365 -2.390 -14.071 1.00 93.12 117 ALA A O 1
ATOM 919 N N . PRO A 1 118 ? 13.685 -2.711 -15.883 1.00 94.44 118 PRO A N 1
ATOM 920 C CA . PRO A 1 118 ? 14.114 -4.043 -15.496 1.00 94.44 118 PRO A CA 1
ATOM 921 C C . PRO A 1 118 ? 15.000 -3.941 -14.252 1.00 94.44 118 PRO A C 1
ATOM 923 O O . PRO A 1 118 ? 15.801 -3.017 -14.116 1.00 94.44 118 PRO A O 1
ATOM 926 N N . THR A 1 119 ? 14.860 -4.891 -13.340 1.00 94.75 119 THR A N 1
ATOM 927 C CA . THR A 1 119 ? 15.650 -4.964 -12.095 1.00 94.75 119 THR A CA 1
ATOM 928 C C . THR A 1 119 ? 16.999 -5.651 -12.288 1.00 94.75 119 THR A C 1
ATOM 930 O O . THR A 1 119 ? 17.877 -5.538 -11.440 1.00 94.75 119 THR A O 1
ATOM 933 N N . SER A 1 120 ? 17.170 -6.394 -13.384 1.00 94.25 120 SER A N 1
ATOM 934 C CA . SER A 1 120 ? 18.372 -7.190 -13.628 1.00 94.25 120 SER A CA 1
ATOM 935 C C . SER A 1 120 ? 19.575 -6.306 -13.952 1.00 94.25 120 SER A C 1
ATOM 937 O O . SER A 1 120 ? 19.588 -5.636 -14.985 1.00 94.25 120 SER A O 1
ATOM 939 N N . ASP A 1 121 ? 20.629 -6.393 -13.140 1.00 93.06 121 ASP A N 1
ATOM 940 C CA . ASP A 1 121 ? 21.900 -5.693 -13.378 1.00 93.06 121 ASP A CA 1
ATOM 941 C C . ASP A 1 121 ? 22.516 -6.035 -14.744 1.00 93.06 121 ASP A C 1
ATOM 943 O O . ASP A 1 121 ? 23.082 -5.170 -15.415 1.00 93.06 121 ASP A O 1
ATOM 947 N N . VAL A 1 122 ? 22.366 -7.288 -15.195 1.00 93.75 122 VAL A N 1
ATOM 948 C CA . VAL A 1 122 ? 22.842 -7.746 -16.512 1.00 93.75 122 VAL A CA 1
ATOM 949 C C . VAL A 1 122 ? 22.112 -7.006 -17.633 1.00 93.75 122 VAL A C 1
ATOM 951 O O . VAL A 1 122 ? 22.740 -6.575 -18.596 1.00 93.75 122 VAL A O 1
ATOM 954 N N . VAL A 1 123 ? 20.797 -6.807 -17.497 1.00 92.50 123 VAL A N 1
ATOM 955 C CA . VAL A 1 123 ? 20.011 -6.026 -18.461 1.00 92.50 123 VAL A CA 1
ATOM 956 C C . VAL A 1 123 ? 20.380 -4.549 -18.374 1.00 92.50 123 VAL A C 1
ATOM 958 O O . VAL A 1 123 ? 20.681 -3.952 -19.405 1.00 92.50 123 VAL A O 1
ATOM 961 N N . LEU A 1 124 ? 20.427 -3.970 -17.170 1.00 89.62 124 LEU A N 1
ATOM 962 C CA . LEU A 1 124 ? 20.696 -2.543 -16.954 1.00 89.62 124 LEU A CA 1
ATOM 963 C C . LEU A 1 124 ? 22.073 -2.093 -17.465 1.00 89.62 124 LEU A C 1
ATOM 965 O O . LEU A 1 124 ? 22.231 -0.936 -17.851 1.00 89.62 124 LEU A O 1
ATOM 969 N N . THR A 1 125 ? 23.054 -2.996 -17.495 1.00 89.38 125 THR A N 1
ATOM 970 C CA . THR A 1 125 ? 24.411 -2.736 -18.008 1.00 89.38 125 THR A CA 1
ATOM 971 C C . THR A 1 125 ? 24.619 -3.186 -19.456 1.00 89.38 125 THR A C 1
ATOM 973 O O . THR A 1 125 ? 25.667 -2.909 -20.040 1.00 89.38 125 THR A O 1
ATOM 976 N N . SER A 1 126 ? 23.633 -3.853 -20.065 1.00 90.56 126 SER A N 1
ATOM 977 C CA . SER A 1 126 ? 23.723 -4.319 -21.449 1.00 90.56 126 SER A CA 1
ATOM 978 C C . SER A 1 126 ? 23.737 -3.160 -22.451 1.00 90.56 126 SER A C 1
ATOM 980 O O . SER A 1 126 ? 23.094 -2.122 -22.263 1.00 90.56 126 SER A O 1
ATOM 982 N N . GLU A 1 127 ? 24.421 -3.358 -23.580 1.00 88.75 127 GLU A N 1
ATOM 983 C CA . GLU A 1 127 ? 24.397 -2.395 -24.688 1.00 88.75 127 GLU A CA 1
ATOM 984 C C . GLU A 1 127 ? 22.978 -2.228 -25.256 1.00 88.75 127 GLU A C 1
ATOM 986 O O . GLU A 1 127 ? 22.582 -1.133 -25.646 1.00 88.75 127 GLU A O 1
ATOM 991 N N . ALA A 1 128 ? 22.182 -3.304 -25.257 1.00 87.00 128 ALA A N 1
ATOM 992 C CA . ALA A 1 128 ? 20.803 -3.270 -25.725 1.00 87.00 128 ALA A CA 1
ATOM 993 C C . ALA A 1 128 ? 19.954 -2.284 -24.911 1.00 87.00 128 ALA A C 1
ATOM 995 O O . ALA A 1 128 ? 19.278 -1.441 -25.490 1.00 87.00 128 ALA A O 1
ATOM 996 N N . TRP A 1 129 ? 20.020 -2.338 -23.579 1.00 87.75 129 TRP A N 1
ATOM 997 C CA . TRP A 1 129 ? 19.298 -1.399 -22.720 1.00 87.75 129 TRP A CA 1
ATOM 998 C C . TRP A 1 129 ? 19.865 0.022 -22.806 1.00 87.75 129 TRP A C 1
ATOM 1000 O O . TRP A 1 129 ? 19.118 0.975 -23.023 1.00 87.75 129 TRP A O 1
ATOM 1010 N N . THR A 1 130 ? 21.187 0.177 -22.683 1.00 86.38 130 THR A N 1
ATOM 1011 C CA . THR A 1 130 ? 21.833 1.503 -22.640 1.00 86.38 130 THR A CA 1
ATOM 1012 C C . THR A 1 130 ? 21.707 2.274 -23.955 1.00 86.38 130 THR A C 1
ATOM 1014 O O . THR A 1 130 ? 21.598 3.495 -23.925 1.00 86.38 130 THR A O 1
ATOM 1017 N N . ARG A 1 131 ? 21.619 1.597 -25.108 1.00 82.38 131 ARG A N 1
ATOM 1018 C CA . ARG A 1 131 ? 21.330 2.248 -26.398 1.00 82.38 131 ARG A CA 1
ATOM 1019 C C . ARG A 1 131 ? 19.923 2.851 -26.455 1.00 82.38 131 ARG A C 1
ATOM 1021 O O . ARG A 1 131 ? 19.726 3.861 -27.125 1.00 82.38 131 ARG A O 1
ATOM 1028 N N . HIS A 1 132 ? 18.949 2.233 -25.785 1.00 77.88 132 HIS A N 1
ATOM 1029 C CA . HIS A 1 132 ? 17.571 2.730 -25.738 1.00 77.88 132 HIS A CA 1
ATOM 1030 C C . HIS A 1 132 ? 17.362 3.774 -24.647 1.00 77.88 132 HIS A C 1
ATOM 1032 O O . HIS A 1 132 ? 16.552 4.682 -24.821 1.00 77.88 132 HIS A O 1
ATOM 1038 N N . VAL A 1 133 ? 18.097 3.675 -23.541 1.00 76.56 133 VAL A N 1
ATOM 1039 C CA . VAL A 1 133 ? 18.128 4.694 -22.495 1.00 76.56 133 VAL A CA 1
ATOM 1040 C C . VAL A 1 133 ? 19.080 5.809 -22.918 1.00 76.56 133 VAL A C 1
ATOM 1042 O O . VAL A 1 133 ? 20.231 5.863 -22.494 1.00 76.56 133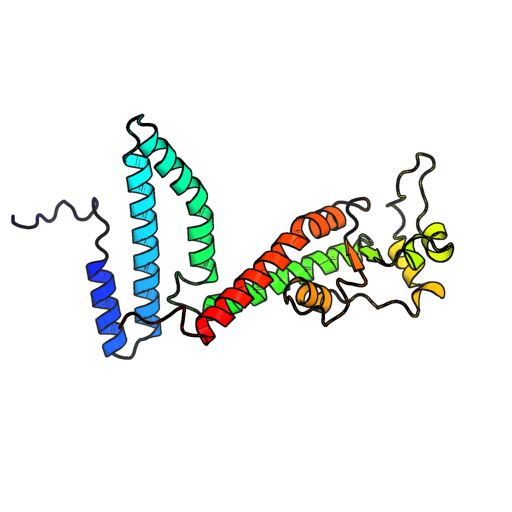 VAL A O 1
ATOM 1045 N N . ALA A 1 134 ? 18.601 6.692 -23.794 1.00 62.16 134 ALA A N 1
ATOM 1046 C CA . ALA A 1 134 ? 19.356 7.874 -24.175 1.00 62.16 134 ALA A CA 1
ATOM 1047 C C . ALA A 1 134 ? 19.561 8.771 -22.943 1.00 62.16 134 ALA A C 1
ATOM 1049 O O . ALA A 1 134 ? 18.600 9.185 -22.289 1.00 62.16 134 ALA A O 1
ATOM 1050 N N . LEU A 1 135 ? 20.822 9.056 -22.624 1.00 61.59 135 LEU A N 1
ATOM 1051 C CA . LEU A 1 135 ? 21.168 10.163 -21.745 1.00 61.59 135 LEU A CA 1
ATOM 1052 C C . LEU A 1 135 ? 21.140 11.441 -22.588 1.00 61.59 135 LEU A C 1
ATOM 1054 O O . LEU A 1 135 ? 21.728 11.489 -23.673 1.00 61.59 135 LEU A O 1
ATOM 1058 N N . MET A 1 136 ? 20.451 12.469 -22.104 1.00 54.50 136 MET A N 1
ATOM 1059 C CA . MET A 1 136 ? 20.594 13.824 -22.609 1.00 54.50 136 MET A CA 1
ATOM 1060 C C . MET A 1 136 ? 22.061 14.283 -22.449 1.00 54.50 136 MET A C 1
ATOM 1062 O O . MET A 1 136 ? 22.804 13.732 -21.631 1.00 54.50 136 MET A O 1
ATOM 1066 N N . PRO A 1 137 ? 22.533 15.268 -23.238 1.00 51.00 137 PRO A N 1
ATOM 1067 C CA . PRO A 1 137 ? 23.929 15.728 -23.202 1.00 51.00 137 PRO A CA 1
ATOM 1068 C C . PRO A 1 137 ? 24.422 16.227 -21.831 1.00 51.00 137 PRO A C 1
ATOM 1070 O O . PRO A 1 137 ? 25.626 16.314 -21.607 1.00 51.00 137 PRO A O 1
ATOM 1073 N N . ASP A 1 138 ? 23.504 16.572 -20.934 1.00 66.56 138 ASP A N 1
ATOM 1074 C CA . ASP A 1 138 ? 23.722 16.980 -19.543 1.00 66.56 138 ASP A CA 1
ATOM 1075 C C . ASP A 1 138 ? 23.769 15.800 -18.549 1.00 66.56 138 ASP A C 1
ATOM 1077 O O . ASP A 1 138 ? 24.053 16.006 -17.370 1.00 66.56 138 ASP A O 1
ATOM 1081 N N . GLY A 1 139 ? 23.581 14.564 -19.022 1.00 60.03 139 GLY A N 1
ATOM 1082 C CA . GLY A 1 139 ? 23.619 13.343 -18.216 1.00 60.03 139 GLY A CA 1
ATOM 1083 C C . GLY A 1 139 ? 22.273 12.942 -17.611 1.00 60.03 139 GLY A C 1
ATOM 1084 O O . GLY A 1 139 ? 22.219 11.928 -16.913 1.00 60.03 139 GLY A O 1
ATOM 1085 N N . ASP A 1 140 ? 21.200 13.684 -17.893 1.00 65.38 140 ASP A N 1
ATOM 1086 C CA . ASP A 1 140 ? 19.849 13.326 -17.463 1.00 65.38 140 ASP A CA 1
ATOM 1087 C C . ASP A 1 140 ? 19.224 12.269 -18.381 1.00 65.38 140 ASP A C 1
ATOM 1089 O O . ASP A 1 140 ? 19.629 12.071 -19.524 1.00 65.38 140 ASP A O 1
ATOM 1093 N N . LEU A 1 141 ? 18.219 11.547 -17.886 1.00 68.12 141 LEU A N 1
ATOM 1094 C CA . LEU A 1 141 ? 17.468 10.604 -18.714 1.00 68.12 141 LEU A CA 1
ATOM 1095 C C . LEU A 1 141 ? 16.593 11.361 -19.713 1.00 68.12 141 LEU A C 1
ATOM 1097 O O . LEU A 1 141 ? 15.774 12.192 -19.314 1.00 68.12 141 LEU A O 1
ATOM 1101 N N . ASP A 1 142 ? 16.687 11.010 -20.997 1.00 67.94 142 ASP A N 1
ATOM 1102 C CA . ASP A 1 142 ? 15.712 11.476 -21.976 1.00 67.94 142 ASP A CA 1
ATOM 1103 C C . ASP A 1 142 ? 14.359 10.795 -21.726 1.00 67.94 142 ASP A C 1
ATOM 1105 O O . ASP A 1 142 ? 14.102 9.660 -22.129 1.00 67.94 142 ASP A O 1
ATOM 1109 N N . THR A 1 143 ? 13.485 11.506 -21.017 1.00 68.88 143 THR A N 1
ATOM 1110 C CA . THR A 1 143 ? 12.116 11.069 -20.711 1.00 68.88 143 THR A CA 1
ATOM 1111 C C . THR A 1 143 ? 11.120 11.399 -21.826 1.00 68.88 143 THR A C 1
ATOM 1113 O O . THR A 1 143 ? 9.951 11.028 -21.720 1.00 68.88 143 THR A O 1
ATOM 1116 N N . SER A 1 144 ? 11.555 12.070 -22.904 1.00 62.78 144 SER A N 1
ATOM 1117 C CA . SER A 1 144 ? 10.701 12.371 -24.062 1.00 62.78 144 SER A CA 1
ATOM 1118 C C . SER A 1 144 ? 10.467 11.147 -24.952 1.00 62.78 144 SER A C 1
ATOM 1120 O O . SER A 1 144 ? 9.449 11.059 -25.644 1.00 62.78 144 SER A O 1
ATOM 1122 N N . VAL A 1 145 ? 11.372 10.168 -24.883 1.00 66.50 145 VAL A N 1
ATOM 1123 C CA . VAL A 1 145 ? 11.263 8.873 -25.552 1.00 66.50 145 VAL A CA 1
ATOM 1124 C C . VAL A 1 145 ? 10.821 7.824 -24.536 1.00 66.50 145 VAL A C 1
ATOM 1126 O O . VAL A 1 145 ? 11.396 7.699 -23.456 1.00 66.50 145 VAL A O 1
ATOM 1129 N N . ASN A 1 146 ? 9.823 7.008 -24.884 1.00 76.38 146 ASN A N 1
ATOM 1130 C CA . ASN A 1 146 ? 9.483 5.829 -24.087 1.00 76.38 146 ASN A CA 1
ATOM 1131 C C . ASN A 1 146 ? 10.549 4.739 -24.310 1.00 76.38 146 ASN A C 1
ATOM 1133 O O . ASN A 1 146 ? 10.366 3.809 -25.098 1.00 76.38 146 ASN A O 1
ATOM 1137 N N . THR A 1 147 ? 11.693 4.894 -23.638 1.00 80.25 147 THR A N 1
ATOM 1138 C CA . THR A 1 147 ? 12.868 4.020 -23.772 1.00 80.25 147 THR A CA 1
ATOM 1139 C C . THR A 1 147 ? 12.549 2.576 -23.397 1.00 80.25 147 THR A C 1
ATOM 1141 O O . THR A 1 147 ? 13.111 1.650 -23.974 1.00 80.25 147 THR A O 1
ATOM 1144 N N . LEU A 1 148 ? 11.632 2.390 -22.439 1.00 87.38 148 LEU A N 1
ATOM 1145 C CA . LEU A 1 148 ? 11.144 1.080 -22.025 1.00 87.38 148 LEU A CA 1
ATOM 1146 C C . LEU A 1 148 ? 10.502 0.358 -23.209 1.00 87.38 148 LEU A C 1
ATOM 1148 O O . LEU A 1 148 ? 10.911 -0.749 -23.532 1.00 87.38 148 LEU A O 1
ATOM 1152 N N . ARG A 1 149 ? 9.559 1.010 -23.897 1.00 86.50 149 ARG A N 1
ATOM 1153 C CA . ARG A 1 149 ? 8.862 0.418 -25.044 1.00 86.50 149 ARG A CA 1
ATOM 1154 C C . ARG A 1 149 ? 9.814 0.108 -26.196 1.00 86.50 149 ARG A C 1
ATOM 1156 O O . ARG A 1 149 ? 9.754 -0.981 -26.750 1.00 86.50 149 ARG A O 1
ATOM 1163 N N . ALA A 1 150 ? 10.742 1.021 -26.488 1.00 85.62 150 ALA A N 1
ATOM 1164 C CA . ALA A 1 150 ? 11.762 0.800 -27.512 1.00 85.62 150 ALA A CA 1
ATOM 1165 C C . ALA A 1 150 ? 12.643 -0.429 -27.216 1.00 85.62 150 ALA A C 1
ATOM 1167 O O . ALA A 1 150 ? 12.971 -1.176 -28.134 1.00 85.62 150 ALA A O 1
ATOM 1168 N N . TRP A 1 151 ? 12.995 -0.660 -25.946 1.00 89.56 151 TRP A N 1
ATOM 1169 C CA . TRP A 1 151 ? 13.732 -1.856 -25.540 1.00 89.56 151 TRP A CA 1
ATOM 1170 C C . TRP A 1 151 ? 12.859 -3.117 -25.555 1.00 89.56 151 TRP A C 1
ATOM 1172 O O . TRP A 1 151 ? 13.308 -4.145 -26.054 1.00 89.56 151 TRP A O 1
ATOM 1182 N N . THR A 1 152 ? 11.617 -3.054 -25.063 1.00 91.00 152 THR A N 1
ATOM 1183 C CA . THR A 1 152 ? 10.690 -4.202 -25.048 1.00 91.00 152 THR A CA 1
ATOM 1184 C C . THR A 1 152 ? 10.332 -4.696 -26.454 1.00 91.00 152 THR A C 1
ATOM 1186 O O . THR A 1 152 ? 10.117 -5.890 -26.633 1.00 91.00 152 THR A O 1
ATOM 1189 N N . ASP A 1 153 ? 10.340 -3.815 -27.457 1.00 88.88 153 ASP A N 1
ATOM 1190 C CA . ASP A 1 153 ? 10.127 -4.177 -28.866 1.00 88.88 153 ASP A CA 1
ATOM 1191 C C . ASP A 1 153 ? 11.395 -4.756 -29.545 1.00 88.88 153 ASP A C 1
ATOM 1193 O O . ASP A 1 153 ? 11.350 -5.172 -30.706 1.00 88.88 153 ASP A O 1
ATOM 1197 N N . SER A 1 154 ? 12.538 -4.788 -28.849 1.00 90.00 154 SER A N 1
ATOM 1198 C CA . SER A 1 154 ? 13.808 -5.307 -29.373 1.00 90.00 154 SER A CA 1
ATOM 1199 C C . SER A 1 154 ? 13.968 -6.818 -29.160 1.00 90.00 154 SER A C 1
ATOM 1201 O O . SER A 1 154 ? 13.383 -7.410 -28.254 1.00 90.00 154 SER A O 1
ATOM 1203 N N . GLU A 1 155 ? 14.835 -7.451 -29.956 1.00 90.75 155 GLU A N 1
ATOM 1204 C CA . GLU A 1 155 ? 15.179 -8.875 -29.802 1.00 90.75 155 GLU A CA 1
ATOM 1205 C C . GLU A 1 155 ? 15.753 -9.194 -28.410 1.00 90.75 155 GLU A C 1
ATOM 1207 O O . GLU A 1 155 ? 15.475 -10.247 -27.846 1.00 90.75 155 GLU A O 1
ATOM 1212 N N . ALA A 1 156 ? 16.475 -8.247 -27.803 1.00 88.50 156 ALA A N 1
ATOM 1213 C CA . ALA A 1 156 ? 17.117 -8.427 -26.503 1.00 88.50 156 ALA A CA 1
ATOM 1214 C C . ALA A 1 156 ? 16.134 -8.552 -25.323 1.00 88.50 156 ALA A C 1
ATOM 1216 O O . ALA A 1 156 ? 16.538 -8.994 -24.249 1.00 88.50 156 ALA A O 1
ATOM 1217 N N . ALA A 1 157 ? 14.872 -8.150 -25.499 1.00 91.44 157 ALA A N 1
ATOM 1218 C CA . ALA A 1 157 ? 13.846 -8.229 -24.462 1.00 91.44 157 ALA A CA 1
ATOM 1219 C C . ALA A 1 157 ? 12.901 -9.431 -24.626 1.00 91.44 157 ALA A C 1
ATOM 1221 O O . ALA A 1 157 ? 12.068 -9.650 -23.749 1.00 91.44 157 ALA A O 1
ATOM 1222 N N . GLN A 1 158 ? 13.016 -10.211 -25.711 1.00 90.69 158 GLN A N 1
ATOM 1223 C CA . GLN A 1 158 ? 12.066 -11.290 -26.027 1.00 90.69 158 GLN A CA 1
ATOM 1224 C C . GLN A 1 158 ? 11.992 -12.369 -24.941 1.00 90.69 158 GLN A C 1
ATOM 1226 O O . GLN A 1 158 ? 10.903 -12.854 -24.641 1.00 90.69 158 GLN A O 1
ATOM 1231 N N . ASP A 1 159 ? 13.130 -12.695 -24.324 1.00 91.88 159 ASP A N 1
ATOM 1232 C CA . ASP A 1 159 ? 13.219 -13.678 -23.237 1.00 91.88 159 ASP A CA 1
ATOM 1233 C C . ASP A 1 159 ? 13.068 -13.050 -21.838 1.00 91.88 159 ASP A C 1
ATOM 1235 O O . ASP A 1 159 ? 13.165 -13.747 -20.825 1.00 91.88 159 ASP A O 1
ATOM 1239 N N . TYR A 1 160 ? 12.844 -11.734 -21.745 1.00 93.75 160 TYR A N 1
ATOM 1240 C CA . TYR A 1 160 ? 12.623 -11.075 -20.461 1.00 93.75 160 TYR A CA 1
ATOM 1241 C C . TYR A 1 160 ? 11.167 -11.206 -20.009 1.00 93.75 160 TYR A C 1
ATOM 1243 O O . TYR A 1 160 ? 10.235 -11.236 -20.815 1.00 93.75 160 TYR A O 1
ATOM 1251 N N . THR A 1 161 ? 10.951 -11.249 -18.693 1.00 93.88 161 THR A N 1
ATOM 1252 C CA . THR A 1 161 ? 9.613 -11.385 -18.107 1.00 93.88 161 THR A CA 1
ATOM 1253 C C . THR A 1 161 ? 8.689 -10.280 -18.604 1.00 93.88 161 THR A C 1
ATOM 1255 O O . THR A 1 161 ? 8.922 -9.105 -18.337 1.00 93.88 161 THR A O 1
ATOM 1258 N N . THR A 1 162 ? 7.589 -10.637 -19.269 1.00 94.00 162 THR A N 1
ATOM 1259 C CA . THR A 1 162 ? 6.580 -9.653 -19.677 1.00 94.00 162 THR A CA 1
ATOM 1260 C C . THR A 1 162 ? 5.888 -9.061 -18.452 1.00 94.00 162 THR A C 1
ATOM 1262 O O . THR A 1 162 ? 5.438 -9.785 -17.558 1.00 94.00 162 THR A O 1
ATOM 1265 N N . PHE A 1 163 ? 5.781 -7.735 -18.418 1.00 95.88 163 PHE A N 1
ATOM 1266 C CA . PHE A 1 163 ? 5.093 -7.044 -17.339 1.00 95.88 163 PHE A CA 1
ATOM 1267 C C . PHE A 1 163 ? 3.584 -7.306 -17.365 1.00 95.88 163 PHE A C 1
ATOM 1269 O O . PHE A 1 163 ? 2.935 -7.267 -18.413 1.00 95.88 163 PHE A O 1
ATOM 1276 N N . ASN A 1 164 ? 3.004 -7.519 -16.187 1.00 96.50 164 ASN A N 1
ATOM 1277 C CA . ASN A 1 164 ? 1.569 -7.646 -15.997 1.00 96.50 164 ASN A CA 1
ATOM 1278 C C . ASN A 1 164 ? 1.145 -6.909 -14.721 1.00 96.50 164 ASN A C 1
ATOM 1280 O O . ASN A 1 164 ? 1.409 -7.372 -13.617 1.00 96.50 164 ASN A O 1
ATOM 1284 N N . ALA A 1 165 ? 0.456 -5.774 -14.867 1.00 97.00 165 ALA A N 1
ATOM 1285 C CA . ALA A 1 165 ? 0.097 -4.921 -13.731 1.00 97.00 165 ALA A CA 1
ATOM 1286 C C . ALA A 1 165 ? -0.779 -5.605 -12.653 1.00 97.00 165 ALA A C 1
ATOM 1288 O O . ALA A 1 165 ? -0.489 -5.409 -11.472 1.00 97.00 165 ALA A O 1
ATOM 1289 N N . PRO A 1 166 ? -1.810 -6.415 -12.989 1.00 96.00 166 PRO A N 1
ATOM 1290 C CA . PRO A 1 166 ? -2.533 -7.199 -11.985 1.00 96.00 166 PRO A CA 1
ATOM 1291 C C . PRO A 1 166 ? -1.633 -8.154 -11.195 1.00 96.00 166 PRO A C 1
ATOM 1293 O O . PRO A 1 166 ? -1.721 -8.199 -9.969 1.00 96.00 166 PRO A O 1
ATOM 1296 N N . LEU A 1 167 ? -0.770 -8.910 -11.884 1.00 95.50 167 LEU A N 1
ATOM 1297 C CA . LEU A 1 167 ? 0.151 -9.840 -11.232 1.00 95.50 167 LEU A CA 1
ATOM 1298 C C . LEU A 1 167 ? 1.192 -9.089 -10.407 1.00 95.50 167 LEU A C 1
ATOM 1300 O O . LEU A 1 167 ? 1.453 -9.508 -9.293 1.00 95.50 167 LEU A O 1
ATOM 1304 N N . TYR A 1 168 ? 1.707 -7.957 -10.885 1.00 96.12 168 TYR A N 1
ATOM 1305 C CA . TYR A 1 168 ? 2.620 -7.100 -10.129 1.00 96.12 168 TYR A CA 1
ATOM 1306 C C . TYR A 1 168 ? 1.977 -6.586 -8.834 1.00 96.12 168 TYR A C 1
ATOM 1308 O O . TYR A 1 168 ? 2.580 -6.651 -7.768 1.00 96.12 168 TYR A O 1
ATOM 1316 N N . ALA A 1 169 ? 0.725 -6.119 -8.895 1.00 95.56 169 ALA A N 1
ATOM 1317 C CA . ALA A 1 169 ? -0.006 -5.669 -7.711 1.00 95.56 169 ALA A CA 1
ATOM 1318 C C . ALA A 1 169 ? -0.244 -6.804 -6.701 1.00 95.56 169 ALA A C 1
ATOM 1320 O O . ALA A 1 169 ? -0.216 -6.562 -5.495 1.00 95.56 169 ALA A O 1
ATOM 1321 N N . LEU A 1 170 ? -0.481 -8.028 -7.185 1.00 94.38 170 LEU A N 1
ATOM 1322 C CA . LEU A 1 170 ? -0.595 -9.219 -6.345 1.00 94.38 170 LEU A CA 1
ATOM 1323 C C . LEU A 1 170 ? 0.752 -9.628 -5.745 1.00 94.38 170 LEU A C 1
ATOM 1325 O O . LEU A 1 170 ? 0.790 -9.917 -4.556 1.00 94.38 170 LEU A O 1
ATOM 1329 N N . ASP A 1 171 ? 1.823 -9.633 -6.536 1.00 93.50 171 ASP A N 1
ATOM 1330 C CA . ASP A 1 171 ? 3.180 -10.014 -6.120 1.00 93.50 171 ASP A CA 1
ATOM 1331 C C . ASP A 1 171 ? 3.685 -9.078 -5.016 1.00 93.50 171 ASP A C 1
ATOM 1333 O O . ASP A 1 171 ? 4.123 -9.528 -3.966 1.00 93.50 171 ASP A O 1
ATOM 1337 N N . LEU A 1 172 ? 3.462 -7.771 -5.190 1.00 93.44 172 LEU A N 1
ATOM 1338 C CA . LEU A 1 172 ? 3.816 -6.750 -4.207 1.00 93.44 172 LEU A CA 1
ATOM 1339 C C . LEU A 1 172 ? 2.988 -6.841 -2.913 1.00 93.44 172 LEU A C 1
ATOM 1341 O O . LEU A 1 172 ? 3.444 -6.452 -1.838 1.00 93.44 172 LEU A O 1
ATOM 1345 N N . PHE A 1 173 ? 1.731 -7.284 -3.006 1.00 93.38 173 PHE A N 1
ATOM 1346 C CA . PHE A 1 173 ? 0.815 -7.341 -1.864 1.00 93.38 173 PHE A CA 1
ATOM 1347 C C . PHE A 1 173 ? 0.874 -8.674 -1.112 1.00 93.38 173 PHE A C 1
ATOM 1349 O O . PHE A 1 173 ? 0.625 -8.714 0.090 1.00 93.38 173 PHE A O 1
ATOM 1356 N N . ILE A 1 174 ? 1.146 -9.784 -1.790 1.00 90.12 174 ILE A N 1
ATOM 1357 C CA . ILE A 1 174 ? 1.159 -11.114 -1.186 1.00 90.12 174 ILE A CA 1
ATOM 1358 C C . ILE A 1 174 ? 2.616 -11.485 -0.896 1.00 90.12 174 ILE A C 1
ATOM 1360 O O . ILE A 1 174 ? 3.375 -11.694 -1.835 1.00 90.12 174 ILE A O 1
ATOM 1364 N N . PRO A 1 175 ? 3.019 -11.641 0.378 1.00 80.31 175 PRO A N 1
ATOM 1365 C CA . PRO A 1 175 ? 4.414 -11.871 0.747 1.00 80.31 175 PRO A CA 1
ATOM 1366 C C . PRO A 1 175 ? 4.840 -13.330 0.503 1.00 80.31 175 PRO A C 1
ATOM 1368 O O . PRO A 1 175 ? 5.126 -14.066 1.446 1.00 80.31 175 PRO A O 1
ATOM 1371 N N . LEU A 1 176 ? 4.812 -13.782 -0.752 1.00 77.19 176 LEU A N 1
ATOM 1372 C CA . LEU A 1 176 ? 5.123 -15.161 -1.141 1.00 77.19 176 LEU A CA 1
ATOM 1373 C C . LEU A 1 176 ? 6.156 -15.275 -2.271 1.00 77.19 176 LEU A C 1
ATOM 1375 O O . LEU A 1 176 ? 6.488 -16.407 -2.607 1.00 77.19 176 LEU A O 1
ATOM 1379 N N . ASP A 1 177 ? 6.657 -14.154 -2.814 1.00 74.50 177 ASP A N 1
ATOM 1380 C CA . ASP A 1 177 ? 7.660 -14.091 -3.901 1.00 74.50 177 ASP A CA 1
ATOM 1381 C C . ASP A 1 177 ? 7.439 -15.184 -4.963 1.00 74.50 177 ASP A C 1
ATOM 1383 O O . ASP A 1 177 ? 8.269 -16.064 -5.194 1.00 74.50 177 ASP A O 1
ATOM 1387 N N . ALA A 1 178 ? 6.219 -15.221 -5.504 1.00 75.25 178 ALA A N 1
ATOM 1388 C CA . ALA A 1 178 ? 5.727 -16.374 -6.255 1.00 75.25 178 ALA A CA 1
ATOM 1389 C C . ALA A 1 178 ? 5.422 -16.054 -7.720 1.00 75.25 178 ALA A C 1
ATOM 1391 O O . ALA A 1 178 ? 5.361 -16.976 -8.534 1.00 75.25 178 ALA A O 1
ATOM 1392 N N . LEU A 1 179 ? 5.190 -14.782 -8.065 1.00 85.88 179 LEU A N 1
ATOM 1393 C CA . LEU A 1 179 ? 4.756 -14.394 -9.411 1.00 85.88 179 LEU A CA 1
ATOM 1394 C C . LEU A 1 179 ? 5.897 -13.803 -10.253 1.00 85.88 179 LEU A C 1
ATOM 1396 O O . LEU A 1 179 ? 5.766 -13.743 -11.477 1.00 85.88 179 LEU A O 1
ATOM 1400 N N . GLY A 1 180 ? 7.008 -13.402 -9.623 1.00 89.81 180 GLY A N 1
ATOM 1401 C CA . GLY A 1 180 ? 8.242 -12.965 -10.285 1.00 89.81 180 GLY A CA 1
ATOM 1402 C C . GLY A 1 180 ? 8.141 -11.619 -11.014 1.00 89.81 180 GLY A C 1
ATOM 1403 O O . GLY A 1 180 ? 9.030 -11.272 -11.789 1.00 89.81 180 GLY A O 1
ATOM 1404 N N . GLN A 1 181 ? 7.063 -10.866 -10.794 1.00 95.12 181 GLN A N 1
ATOM 1405 C CA . GLN A 1 181 ? 6.830 -9.558 -11.402 1.00 95.12 181 GLN A CA 1
ATOM 1406 C C . GLN A 1 181 ? 7.618 -8.469 -10.673 1.00 95.12 181 GLN A C 1
ATOM 1408 O O . GLN A 1 181 ? 8.288 -7.679 -11.335 1.00 95.12 181 GLN A O 1
ATOM 1413 N N . GLU A 1 182 ? 7.592 -8.455 -9.337 1.00 93.38 182 GLU A N 1
ATOM 1414 C CA . GLU A 1 182 ? 8.399 -7.528 -8.528 1.00 93.38 182 GLU A CA 1
ATOM 1415 C C . GLU A 1 182 ? 9.898 -7.825 -8.679 1.00 93.38 182 GLU A C 1
ATOM 1417 O O . GLU A 1 182 ? 10.722 -6.917 -8.749 1.00 93.38 182 GLU A O 1
ATOM 1422 N N . ALA A 1 183 ? 10.255 -9.105 -8.819 1.00 93.06 183 ALA A N 1
ATOM 1423 C CA . ALA A 1 183 ? 11.635 -9.518 -9.038 1.00 93.06 183 ALA A CA 1
ATOM 1424 C C . ALA A 1 183 ? 12.188 -9.086 -10.404 1.00 93.06 183 ALA A C 1
ATOM 1426 O O . ALA A 1 183 ? 13.403 -8.958 -10.532 1.00 93.06 183 ALA A O 1
ATOM 1427 N N . ALA A 1 184 ? 11.335 -8.875 -11.414 1.00 95.12 184 ALA A N 1
ATOM 1428 C CA . ALA A 1 184 ? 11.736 -8.501 -12.773 1.00 95.12 184 ALA A CA 1
ATOM 1429 C C . ALA A 1 184 ? 11.569 -7.004 -13.075 1.00 95.12 184 ALA A C 1
ATOM 1431 O O . ALA A 1 184 ? 12.274 -6.455 -13.918 1.00 95.12 184 ALA A O 1
ATOM 1432 N N . TRP A 1 185 ? 10.645 -6.319 -12.410 1.00 96.19 185 TRP A N 1
ATOM 1433 C CA . TRP A 1 185 ? 10.294 -4.946 -12.748 1.00 96.19 185 TRP A CA 1
ATOM 1434 C C . TRP A 1 185 ? 10.312 -4.054 -11.518 1.00 96.19 185 TRP A C 1
ATOM 1436 O O . TRP A 1 185 ? 9.854 -4.440 -10.453 1.00 96.19 185 TRP A O 1
ATOM 1446 N N . ALA A 1 186 ? 10.790 -2.823 -11.677 1.00 96.00 186 ALA A N 1
ATOM 1447 C CA . ALA A 1 186 ? 10.711 -1.813 -10.634 1.00 96.00 186 ALA A CA 1
ATOM 1448 C C . ALA A 1 186 ? 10.275 -0.456 -11.203 1.00 96.00 186 ALA A C 1
ATOM 1450 O O . ALA A 1 186 ? 10.713 -0.068 -12.291 1.00 96.00 186 ALA A O 1
ATOM 1451 N N . PRO A 1 187 ? 9.438 0.306 -10.479 1.00 95.81 187 PRO A N 1
ATOM 1452 C CA . PRO A 1 187 ? 9.159 1.694 -10.820 1.00 95.81 187 PRO A CA 1
ATOM 1453 C C . PRO A 1 187 ? 10.440 2.532 -10.698 1.00 95.81 187 PRO A C 1
ATOM 1455 O O . PRO A 1 187 ? 11.170 2.447 -9.711 1.00 95.81 187 PRO A O 1
ATOM 1458 N N . SER A 1 188 ? 10.711 3.366 -11.700 1.00 91.44 188 SER A N 1
ATOM 1459 C CA . SER A 1 188 ? 11.921 4.181 -11.772 1.00 91.44 188 SER A CA 1
ATOM 1460 C C . SER A 1 188 ? 11.627 5.637 -11.378 1.00 91.44 188 SER A C 1
ATOM 1462 O O . SER A 1 188 ? 10.991 6.360 -12.150 1.00 91.44 188 SER A O 1
ATOM 1464 N N . PRO A 1 189 ? 12.104 6.121 -10.214 1.00 90.69 189 PRO A N 1
ATOM 1465 C CA . PRO A 1 189 ? 11.780 7.462 -9.710 1.00 90.69 189 PRO A CA 1
ATOM 1466 C C . PRO A 1 189 ? 12.408 8.605 -10.523 1.00 90.69 189 PRO A C 1
ATOM 1468 O O . PRO A 1 189 ? 12.042 9.764 -10.365 1.00 90.69 189 PRO A O 1
ATOM 1471 N N . VAL A 1 190 ? 13.350 8.289 -11.409 1.00 86.50 190 VAL A N 1
ATOM 1472 C CA . VAL A 1 190 ? 14.046 9.257 -12.268 1.00 86.50 190 VAL A CA 1
ATOM 1473 C C . VAL A 1 190 ? 13.374 9.432 -13.635 1.00 86.50 190 VAL A C 1
ATOM 1475 O O . VAL A 1 190 ? 13.795 10.273 -14.419 1.00 86.50 190 VAL A O 1
ATOM 1478 N N . ARG A 1 191 ? 12.321 8.655 -13.934 1.00 84.81 191 ARG A N 1
ATOM 1479 C CA . ARG A 1 191 ? 11.619 8.673 -15.234 1.00 84.81 191 ARG A CA 1
ATOM 1480 C C . ARG A 1 191 ? 10.325 9.485 -15.232 1.00 84.81 191 ARG A C 1
ATOM 1482 O O . ARG A 1 191 ? 9.677 9.598 -16.268 1.00 84.81 191 ARG A O 1
ATOM 1489 N N . GLY A 1 192 ? 9.943 10.044 -14.085 1.00 87.69 192 GLY A N 1
ATOM 1490 C CA . GLY A 1 192 ? 8.798 10.938 -13.947 1.00 87.69 192 GLY A CA 1
ATOM 1491 C C . GLY A 1 192 ? 7.897 10.606 -12.762 1.00 87.69 192 GLY A C 1
ATOM 1492 O O . GLY A 1 192 ? 8.185 9.739 -11.940 1.00 87.69 192 GLY A O 1
ATOM 1493 N N . ILE A 1 193 ? 6.783 11.337 -12.670 1.00 92.69 193 ILE A N 1
ATOM 1494 C CA . ILE A 1 193 ? 5.938 11.346 -11.471 1.00 92.69 193 ILE A CA 1
ATOM 1495 C C . ILE A 1 193 ? 5.297 9.992 -11.152 1.00 92.69 193 ILE A C 1
ATOM 1497 O O . ILE A 1 193 ? 5.169 9.658 -9.977 1.00 92.69 193 ILE A O 1
ATOM 1501 N N . TRP A 1 194 ? 4.922 9.194 -12.156 1.00 94.69 194 TRP A N 1
ATOM 1502 C CA . TRP A 1 194 ? 4.335 7.876 -11.913 1.00 94.69 194 TRP A CA 1
ATOM 1503 C C . TRP A 1 194 ? 5.373 6.912 -11.352 1.00 94.69 194 TRP A C 1
ATOM 1505 O O . TRP A 1 194 ? 5.092 6.257 -10.356 1.00 94.69 194 TRP A O 1
ATOM 1515 N N . GLY A 1 195 ? 6.585 6.888 -11.906 1.00 94.56 195 GLY A N 1
ATOM 1516 C CA . GLY A 1 195 ? 7.714 6.129 -11.379 1.00 94.56 195 GLY A CA 1
ATOM 1517 C C . GLY A 1 195 ? 8.052 6.532 -9.944 1.00 94.56 195 GLY A C 1
ATOM 1518 O O . GLY A 1 195 ? 8.206 5.665 -9.087 1.00 94.56 195 GLY A O 1
ATOM 1519 N N . THR A 1 196 ? 8.057 7.832 -9.633 1.00 95.69 196 THR A N 1
ATOM 1520 C CA . THR A 1 196 ? 8.253 8.323 -8.258 1.00 95.69 196 THR A CA 1
ATOM 1521 C C . THR A 1 196 ? 7.147 7.858 -7.321 1.00 95.69 196 THR A C 1
ATOM 1523 O O . THR A 1 196 ? 7.436 7.373 -6.230 1.00 95.69 196 THR A O 1
ATOM 1526 N N . LEU A 1 197 ? 5.881 7.976 -7.732 1.00 97.00 197 LEU A N 1
ATOM 1527 C CA . LEU A 1 197 ? 4.742 7.529 -6.932 1.00 97.00 197 LEU A CA 1
ATOM 1528 C C . LEU A 1 197 ? 4.767 6.011 -6.723 1.00 97.00 197 LEU A C 1
ATOM 1530 O O . LEU A 1 197 ? 4.616 5.556 -5.592 1.00 97.00 197 LEU A O 1
ATOM 1534 N N . GLY A 1 198 ? 5.004 5.230 -7.777 1.00 97.12 198 GLY A N 1
ATOM 1535 C CA . GLY A 1 198 ? 5.113 3.773 -7.717 1.00 97.12 198 GLY A CA 1
ATOM 1536 C C . GLY A 1 198 ? 6.247 3.310 -6.804 1.00 97.12 198 GLY A C 1
ATOM 1537 O O . GLY A 1 198 ? 6.058 2.381 -6.020 1.00 97.12 198 GLY A O 1
ATOM 1538 N N . PHE A 1 199 ? 7.399 3.985 -6.848 1.00 96.50 199 PHE A N 1
ATOM 1539 C CA . PHE A 1 199 ? 8.529 3.712 -5.960 1.00 96.50 199 PHE A CA 1
ATOM 1540 C C . PHE A 1 199 ? 8.206 4.084 -4.506 1.00 96.50 199 PHE A C 1
ATOM 1542 O O . PHE A 1 199 ? 8.348 3.268 -3.597 1.00 96.50 199 PHE A O 1
ATOM 1549 N N . ALA A 1 200 ? 7.705 5.300 -4.277 1.00 96.38 200 ALA A N 1
ATOM 1550 C CA . ALA A 1 200 ? 7.437 5.819 -2.939 1.00 96.38 200 ALA A CA 1
ATOM 1551 C C . ALA A 1 200 ? 6.291 5.095 -2.215 1.00 96.38 200 ALA A C 1
ATOM 1553 O O . ALA A 1 200 ? 6.249 5.107 -0.986 1.00 96.38 200 ALA A O 1
ATOM 1554 N N . THR A 1 201 ? 5.357 4.490 -2.953 1.00 95.50 201 THR A N 1
ATOM 1555 C CA . THR A 1 201 ? 4.197 3.787 -2.382 1.00 95.50 201 THR A CA 1
ATOM 1556 C C . THR A 1 201 ? 4.366 2.271 -2.311 1.00 95.50 201 THR A C 1
ATOM 1558 O O . THR A 1 201 ? 3.610 1.633 -1.582 1.00 95.50 201 THR A O 1
ATOM 1561 N N . GLY A 1 202 ? 5.372 1.684 -2.972 1.00 93.94 202 GLY A N 1
ATOM 1562 C CA . GLY A 1 202 ? 5.529 0.226 -3.031 1.00 93.94 202 GLY A CA 1
ATOM 1563 C C . GLY A 1 202 ? 5.635 -0.444 -1.655 1.00 93.94 202 GLY A C 1
ATOM 1564 O O . GLY A 1 202 ? 4.933 -1.416 -1.369 1.00 93.94 202 GLY A O 1
ATOM 1565 N N . TRP A 1 203 ? 6.415 0.146 -0.745 1.00 92.62 203 TRP A N 1
ATOM 1566 C CA . TRP A 1 203 ? 6.570 -0.363 0.623 1.00 92.62 203 TRP A CA 1
ATOM 1567 C C . TRP A 1 203 ? 5.265 -0.323 1.437 1.00 92.62 203 TRP A C 1
ATOM 1569 O O . TRP A 1 203 ? 5.076 -1.157 2.321 1.00 92.62 203 TRP A O 1
ATOM 1579 N N . LEU A 1 204 ? 4.345 0.612 1.150 1.00 92.56 204 LEU A N 1
ATOM 1580 C CA . LEU A 1 204 ? 3.040 0.673 1.821 1.00 92.56 204 LEU A CA 1
ATOM 1581 C C . LEU A 1 204 ? 2.195 -0.546 1.456 1.00 92.56 204 LEU A C 1
ATOM 1583 O O . LEU A 1 204 ? 1.527 -1.116 2.321 1.00 92.56 204 LEU A O 1
ATOM 1587 N N . THR A 1 205 ? 2.237 -0.953 0.189 1.00 91.81 205 THR A N 1
ATOM 1588 C CA . THR A 1 205 ? 1.530 -2.137 -0.305 1.00 91.81 205 THR A CA 1
ATOM 1589 C C . THR A 1 205 ? 2.113 -3.410 0.295 1.00 91.81 205 THR A C 1
ATOM 1591 O O . THR A 1 205 ? 1.350 -4.187 0.874 1.00 91.81 205 THR A O 1
ATOM 1594 N N . GLN A 1 206 ? 3.442 -3.565 0.286 1.00 93.12 206 GLN A N 1
ATOM 1595 C CA . GLN A 1 206 ? 4.110 -4.699 0.936 1.00 93.12 206 GLN A CA 1
ATOM 1596 C C . GLN A 1 206 ? 3.766 -4.773 2.428 1.00 93.12 206 GLN A C 1
ATOM 1598 O O . GLN A 1 206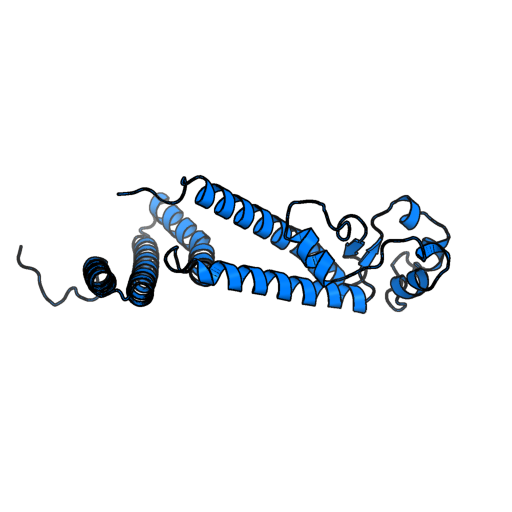 ? 3.325 -5.810 2.923 1.00 93.12 206 GLN A O 1
ATOM 1603 N N . LEU A 1 207 ? 3.898 -3.659 3.159 1.00 91.81 207 LEU A N 1
ATOM 1604 C CA . LEU A 1 207 ? 3.601 -3.605 4.593 1.00 91.81 207 LEU A CA 1
ATOM 1605 C C . LEU A 1 207 ? 2.138 -3.962 4.893 1.00 91.81 207 LEU A C 1
ATOM 1607 O O . LEU A 1 207 ? 1.859 -4.676 5.858 1.00 91.81 207 LEU A O 1
ATOM 1611 N N . SER A 1 208 ? 1.205 -3.494 4.060 1.00 89.19 208 SER A N 1
ATOM 1612 C CA . SER A 1 208 ? -0.219 -3.835 4.173 1.00 89.19 208 SER A CA 1
ATOM 1613 C C . SER A 1 208 ? -0.451 -5.335 3.985 1.00 89.19 208 SER A C 1
ATOM 1615 O O . SER A 1 208 ? -1.192 -5.945 4.759 1.00 89.19 208 SER A O 1
ATOM 1617 N N . GLY A 1 209 ? 0.223 -5.928 2.999 1.00 90.00 209 GLY A N 1
ATOM 1618 C CA . GLY A 1 209 ? 0.246 -7.361 2.733 1.00 90.00 209 GLY A CA 1
ATOM 1619 C C . GLY A 1 209 ? 0.712 -8.197 3.919 1.00 90.00 209 GLY A C 1
ATOM 1620 O O . GLY A 1 209 ? 0.010 -9.108 4.373 1.00 90.00 209 GLY A O 1
ATOM 1621 N N . TRP A 1 210 ? 1.865 -7.834 4.485 1.00 91.31 210 TRP A N 1
ATOM 1622 C CA . TRP A 1 210 ? 2.416 -8.458 5.689 1.00 91.31 210 TRP A CA 1
ATOM 1623 C C . TRP A 1 210 ? 1.465 -8.353 6.882 1.00 91.31 210 TRP A C 1
ATOM 1625 O O . TRP A 1 210 ? 1.206 -9.352 7.556 1.00 91.31 210 TRP A O 1
ATOM 1635 N N . LEU A 1 211 ? 0.895 -7.168 7.129 1.00 88.00 211 LEU A N 1
ATOM 1636 C CA . LEU A 1 211 ? -0.033 -6.943 8.237 1.00 88.00 211 LEU A CA 1
ATOM 1637 C C . LEU A 1 211 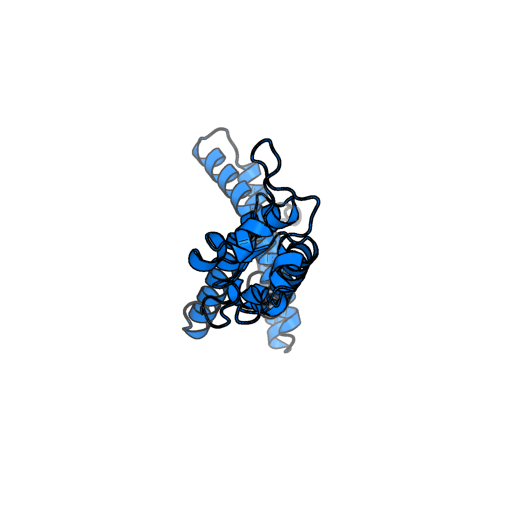? -1.292 -7.808 8.105 1.00 88.00 211 LEU A C 1
ATOM 1639 O O . LEU A 1 211 ? -1.708 -8.452 9.069 1.00 88.00 211 LEU A O 1
ATOM 1643 N N . ILE A 1 212 ? -1.898 -7.840 6.918 1.00 84.50 212 ILE A N 1
ATOM 1644 C CA . ILE A 1 212 ? -3.120 -8.611 6.665 1.00 84.50 212 ILE A CA 1
ATOM 1645 C C . ILE A 1 212 ? -2.840 -10.112 6.769 1.00 84.50 212 ILE A C 1
ATOM 1647 O O . ILE A 1 212 ? -3.625 -10.825 7.395 1.00 84.50 212 ILE A O 1
ATOM 1651 N N . THR A 1 213 ? -1.703 -10.578 6.249 1.00 87.25 213 THR A N 1
ATOM 1652 C CA . THR A 1 213 ? -1.267 -11.977 6.374 1.00 87.25 213 THR A CA 1
ATOM 1653 C C . THR A 1 213 ? -1.069 -12.367 7.840 1.00 87.25 213 THR A C 1
ATOM 1655 O O . THR A 1 213 ? -1.575 -13.400 8.278 1.00 87.25 213 THR A O 1
ATOM 1658 N N . ALA A 1 214 ? -0.419 -11.514 8.638 1.00 87.94 214 ALA A N 1
ATOM 1659 C CA . ALA A 1 214 ? -0.219 -11.751 10.066 1.00 87.94 214 ALA A CA 1
ATOM 1660 C C . ALA A 1 214 ? -1.545 -11.786 10.847 1.00 87.94 214 ALA A C 1
ATOM 1662 O O . ALA A 1 214 ? -1.751 -12.676 11.673 1.00 87.94 214 ALA A O 1
ATOM 1663 N N . ILE A 1 215 ? -2.472 -10.861 10.567 1.00 83.75 215 ILE A N 1
ATOM 1664 C CA . ILE A 1 215 ? -3.804 -10.844 11.193 1.00 83.75 215 ILE A CA 1
ATOM 1665 C C . ILE A 1 215 ? -4.591 -12.104 10.819 1.00 83.75 215 ILE A C 1
ATOM 1667 O O . ILE A 1 215 ? -5.200 -12.723 11.692 1.00 83.75 215 ILE A O 1
ATOM 1671 N N . ALA A 1 216 ? -4.569 -12.502 9.545 1.00 81.25 216 ALA A N 1
ATOM 1672 C CA . ALA A 1 216 ? -5.238 -13.711 9.078 1.00 81.25 216 ALA A CA 1
ATOM 1673 C C . ALA A 1 216 ? -4.672 -14.962 9.768 1.00 81.25 216 ALA A C 1
ATOM 1675 O O . ALA A 1 216 ? -5.439 -15.769 10.292 1.00 81.25 216 ALA A O 1
ATOM 1676 N N . ALA A 1 217 ? -3.344 -15.082 9.858 1.00 86.06 217 ALA A N 1
ATOM 1677 C CA . ALA A 1 217 ? -2.686 -16.169 10.576 1.00 86.06 217 ALA A CA 1
ATOM 1678 C C . ALA A 1 217 ? -3.061 -16.185 12.069 1.00 86.06 217 ALA A C 1
ATOM 1680 O O . ALA A 1 217 ? -3.408 -17.235 12.607 1.00 86.06 217 ALA A O 1
ATOM 1681 N N . ALA A 1 218 ? -3.070 -15.024 12.734 1.00 83.38 218 ALA A N 1
ATOM 1682 C CA . ALA A 1 218 ? -3.448 -14.906 14.142 1.00 83.38 218 ALA A CA 1
ATOM 1683 C C . ALA A 1 218 ? -4.927 -15.254 14.397 1.00 83.38 218 ALA A C 1
ATOM 1685 O O . ALA A 1 218 ? -5.259 -15.828 15.438 1.00 83.38 218 ALA A O 1
ATOM 1686 N N . ALA A 1 219 ? -5.813 -14.930 13.451 1.00 80.00 219 ALA A N 1
ATOM 1687 C CA . ALA A 1 219 ? -7.221 -15.309 13.499 1.00 80.00 219 ALA A CA 1
ATOM 1688 C C . ALA A 1 219 ? -7.403 -16.827 13.338 1.00 80.00 219 ALA A C 1
ATOM 1690 O O . ALA A 1 219 ? -8.112 -17.439 14.134 1.00 80.00 219 ALA A O 1
ATOM 1691 N N . VAL A 1 220 ? -6.715 -17.450 12.373 1.00 79.69 220 VAL A N 1
ATOM 1692 C CA . VAL A 1 220 ? -6.734 -18.913 12.169 1.00 79.69 220 VAL A CA 1
ATOM 1693 C C . VAL A 1 220 ? -6.144 -19.655 13.372 1.00 79.69 220 VAL A C 1
ATOM 1695 O O . VAL A 1 220 ? -6.676 -20.683 13.781 1.00 79.69 22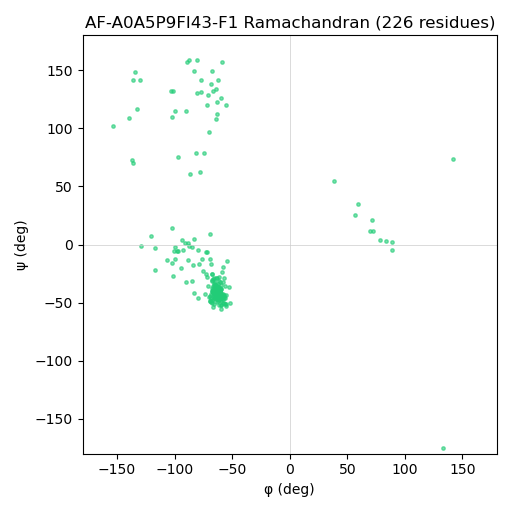0 VAL A O 1
ATOM 1698 N N . ALA A 1 221 ? -5.096 -19.109 13.990 1.00 84.69 221 ALA A N 1
ATOM 1699 C CA . ALA A 1 221 ? -4.487 -19.659 15.199 1.00 84.69 221 ALA A CA 1
ATOM 1700 C C . ALA A 1 221 ? -5.353 -19.490 16.466 1.00 84.69 221 ALA A C 1
ATOM 1702 O O . ALA A 1 221 ? -4.983 -19.987 17.529 1.00 84.69 221 ALA A O 1
ATOM 1703 N N . GLY A 1 222 ? -6.480 -18.770 16.394 1.00 74.56 222 GLY A N 1
ATOM 1704 C CA . GLY A 1 222 ? -7.356 -18.518 17.542 1.00 74.56 222 GLY A CA 1
ATOM 1705 C C . GLY A 1 222 ? -6.787 -17.538 18.577 1.00 74.56 222 GLY A C 1
ATOM 1706 O O . GLY A 1 222 ? -7.342 -17.408 19.667 1.00 74.56 222 GLY A O 1
ATOM 1707 N N . ILE A 1 223 ? -5.699 -16.828 18.253 1.00 74.81 223 ILE A N 1
ATOM 1708 C CA . ILE A 1 223 ? -5.106 -15.785 19.110 1.00 74.81 223 ILE A CA 1
ATOM 1709 C C . ILE A 1 223 ? -6.030 -14.558 19.143 1.00 74.81 223 ILE A C 1
ATOM 1711 O O . ILE A 1 223 ? -6.208 -13.916 20.178 1.00 74.81 223 ILE A O 1
ATOM 1715 N N . VAL A 1 224 ? -6.679 -14.265 18.014 1.00 59.62 224 VAL A N 1
ATOM 1716 C CA . VAL A 1 224 ? -7.680 -13.202 17.881 1.00 59.62 224 VAL A CA 1
ATOM 1717 C C . VAL A 1 224 ? -9.070 -13.818 18.020 1.00 59.62 224 VAL A C 1
ATOM 1719 O O . VAL A 1 224 ? -9.782 -14.016 17.043 1.00 59.62 224 VAL A O 1
ATOM 1722 N N . GLY A 1 225 ? -9.453 -14.158 19.251 1.00 52.50 225 GLY A N 1
ATOM 1723 C CA . GLY A 1 225 ? -10.824 -14.575 19.546 1.00 52.50 225 GLY A CA 1
ATOM 1724 C C . GLY A 1 225 ? -10.940 -15.697 20.562 1.00 52.50 225 GLY A C 1
ATOM 1725 O O . GLY A 1 225 ? -11.314 -16.800 20.199 1.00 52.50 225 GLY A O 1
ATOM 1726 N N . ARG A 1 226 ? -10.707 -15.387 21.841 1.00 41.69 226 ARG A N 1
ATOM 1727 C CA . ARG A 1 226 ? -11.362 -16.050 22.978 1.00 41.69 226 ARG A CA 1
ATOM 1728 C C . ARG A 1 226 ? -11.409 -15.087 24.161 1.00 41.69 226 ARG A C 1
ATOM 1730 O O . ARG A 1 226 ? -10.415 -14.859 24.842 1.00 41.69 226 ARG A O 1
ATOM 1737 N N . LYS A 1 227 ? -12.585 -14.504 24.372 1.00 40.41 227 LYS A N 1
ATOM 1738 C CA . LYS A 1 227 ? -13.057 -14.046 25.680 1.00 40.41 227 LYS A CA 1
ATOM 1739 C C . LYS A 1 227 ? -14.515 -14.472 25.777 1.00 40.41 227 LYS A C 1
ATOM 1741 O O . LYS A 1 227 ? -15.407 -13.643 25.628 1.00 40.41 227 LYS A O 1
ATOM 1746 N N . ASP A 1 228 ? -14.683 -15.775 25.949 1.00 41.78 228 ASP A N 1
ATOM 1747 C CA . ASP A 1 228 ? -15.818 -16.326 26.679 1.00 41.78 228 ASP A CA 1
ATOM 1748 C C . ASP A 1 228 ? -15.295 -16.689 28.071 1.00 41.78 228 ASP A C 1
ATOM 1750 O O . ASP A 1 228 ? -14.182 -17.273 28.130 1.00 41.78 228 ASP A O 1
#